Protein AF-A0A1V5NML8-F1 (afdb_monomer)

Structure (mmCIF, N/CA/C/O backbone):
data_AF-A0A1V5NML8-F1
#
_entry.id   AF-A0A1V5NML8-F1
#
loop_
_atom_site.group_PDB
_atom_site.id
_atom_site.type_symbol
_atom_site.label_atom_id
_atom_site.label_alt_id
_atom_site.label_comp_id
_atom_site.label_asym_id
_atom_site.label_entity_id
_atom_site.label_seq_id
_atom_site.pdbx_PDB_ins_code
_atom_site.Cartn_x
_atom_site.Cartn_y
_atom_site.Cartn_z
_atom_site.occupancy
_atom_site.B_iso_or_equiv
_atom_site.auth_seq_id
_atom_site.auth_comp_id
_atom_site.auth_asym_id
_atom_site.auth_atom_id
_atom_site.pdbx_PDB_model_num
ATOM 1 N N . MET A 1 1 ? 29.861 15.369 -67.107 1.00 54.28 1 MET A N 1
ATOM 2 C CA . MET A 1 1 ? 29.307 14.277 -66.268 1.00 54.28 1 MET A CA 1
ATOM 3 C C . MET A 1 1 ? 30.155 13.981 -65.020 1.00 54.28 1 MET A C 1
ATOM 5 O O . MET A 1 1 ? 29.598 13.899 -63.937 1.00 54.28 1 MET A O 1
ATOM 9 N N . ILE A 1 2 ? 31.490 13.934 -65.125 1.00 54.47 2 ILE A N 1
ATOM 10 C CA . ILE A 1 2 ? 32.414 13.561 -64.027 1.00 54.47 2 ILE A CA 1
ATOM 11 C C . ILE A 1 2 ? 32.460 14.577 -62.856 1.00 54.47 2 ILE A C 1
ATOM 13 O O . ILE A 1 2 ? 32.637 14.193 -61.703 1.00 54.47 2 ILE A O 1
ATOM 17 N N . SER A 1 3 ? 32.238 15.872 -63.119 1.00 51.94 3 SER A N 1
ATOM 18 C CA . SER A 1 3 ? 32.245 16.932 -62.086 1.00 51.94 3 SER A CA 1
ATOM 19 C C . SER A 1 3 ? 31.081 16.821 -61.081 1.00 51.94 3 SER A C 1
ATOM 21 O O . SER A 1 3 ? 31.282 16.965 -59.875 1.00 51.94 3 SER A O 1
ATOM 23 N N . ARG A 1 4 ? 29.876 16.452 -61.544 1.00 52.97 4 ARG A N 1
ATOM 24 C CA . ARG A 1 4 ? 28.694 16.284 -60.675 1.00 52.97 4 ARG A CA 1
ATOM 25 C C . ARG A 1 4 ? 28.804 15.063 -59.751 1.00 52.97 4 ARG A C 1
ATOM 27 O O . ARG A 1 4 ? 28.314 15.109 -58.630 1.00 52.97 4 ARG A O 1
ATOM 34 N N . PHE A 1 5 ? 29.518 14.018 -60.173 1.00 51.47 5 PHE A N 1
ATOM 35 C CA . PHE A 1 5 ? 29.738 12.804 -59.374 1.00 51.47 5 PHE A CA 1
ATOM 36 C C . PHE A 1 5 ? 30.684 13.044 -58.183 1.00 51.47 5 PHE A C 1
ATOM 38 O O . PHE A 1 5 ? 30.445 12.552 -57.081 1.00 51.47 5 PHE A O 1
ATOM 45 N N . LYS A 1 6 ? 31.723 13.875 -58.366 1.00 51.09 6 LYS A N 1
ATOM 46 C CA . LYS A 1 6 ? 32.639 14.274 -57.280 1.00 51.09 6 LYS A CA 1
ATOM 47 C C . LYS A 1 6 ? 31.963 15.176 -56.240 1.00 51.09 6 LYS A C 1
ATOM 49 O O . LYS A 1 6 ? 32.299 15.091 -55.062 1.00 51.09 6 LYS A O 1
ATOM 54 N N . ALA A 1 7 ? 31.003 16.006 -56.654 1.00 55.47 7 ALA A N 1
ATOM 55 C CA . ALA A 1 7 ? 30.214 16.834 -55.740 1.00 55.47 7 ALA A CA 1
ATOM 56 C C . ALA A 1 7 ? 29.247 15.995 -54.882 1.00 55.47 7 ALA A C 1
ATOM 58 O O . ALA A 1 7 ? 29.176 16.204 -53.674 1.00 55.47 7 ALA A O 1
ATOM 59 N N . LEU A 1 8 ? 28.579 14.997 -55.475 1.00 54.22 8 LEU A N 1
ATOM 60 C CA . LEU A 1 8 ? 27.699 14.069 -54.749 1.00 54.22 8 LEU A CA 1
ATOM 61 C C . LEU A 1 8 ? 28.458 13.172 -53.759 1.00 54.22 8 LEU A C 1
ATOM 63 O O . LEU A 1 8 ? 27.995 12.982 -52.641 1.00 54.22 8 LEU A O 1
ATOM 67 N N . SER A 1 9 ? 29.643 12.674 -54.125 1.00 54.31 9 SER A N 1
ATOM 68 C CA . SER A 1 9 ? 30.479 11.863 -53.225 1.00 54.31 9 SER A CA 1
ATOM 69 C C . SER A 1 9 ? 30.989 12.664 -52.019 1.00 54.31 9 SER A C 1
ATOM 71 O O . SER A 1 9 ? 30.985 12.155 -50.900 1.00 54.31 9 SER A O 1
ATOM 73 N N . ARG A 1 10 ? 31.351 13.939 -52.217 1.00 56.22 10 ARG A N 1
ATOM 74 C CA . ARG A 1 10 ? 31.723 14.842 -51.117 1.00 56.22 10 ARG A CA 1
ATOM 75 C C . ARG A 1 10 ? 30.528 15.178 -50.229 1.00 56.22 10 ARG A C 1
ATOM 77 O O . ARG A 1 10 ? 30.680 15.161 -49.017 1.00 56.22 10 ARG A O 1
ATOM 84 N N . ALA A 1 11 ? 29.349 15.416 -50.802 1.00 57.84 11 ALA A N 1
ATOM 85 C CA . ALA A 1 11 ? 28.130 15.654 -50.029 1.00 57.84 11 ALA A CA 1
ATOM 86 C C . ALA A 1 11 ? 27.721 14.428 -49.189 1.00 57.84 11 ALA A C 1
ATOM 88 O O . ALA A 1 11 ? 27.375 14.587 -48.024 1.00 57.84 11 ALA A O 1
ATOM 89 N N . LEU A 1 12 ? 27.833 13.207 -49.729 1.00 57.06 12 LEU A N 1
ATOM 90 C CA . LEU A 1 12 ? 27.575 11.972 -48.974 1.00 57.06 12 LEU A CA 1
ATOM 91 C C . LEU A 1 12 ? 28.594 11.739 -47.851 1.00 57.06 12 LEU A C 1
ATOM 93 O O . LEU A 1 12 ? 28.202 11.332 -46.763 1.00 57.06 12 LEU A O 1
ATOM 97 N N . LEU A 1 13 ? 29.879 12.028 -48.084 1.00 57.25 13 LEU A N 1
ATOM 98 C CA . LEU A 1 13 ? 30.917 11.970 -47.047 1.00 57.25 13 LEU A CA 1
ATOM 99 C C . LEU A 1 13 ? 30.714 13.038 -45.963 1.00 57.25 13 LEU A C 1
ATOM 101 O O . LEU A 1 13 ? 30.951 12.757 -44.794 1.00 57.25 13 LEU A O 1
ATOM 105 N N . PHE A 1 14 ? 30.223 14.228 -46.324 1.00 53.84 14 PHE A N 1
ATOM 106 C CA . PHE A 1 14 ? 29.835 15.254 -45.355 1.00 53.84 14 PHE A CA 1
ATOM 107 C C . PHE A 1 14 ? 28.612 14.833 -44.538 1.00 53.84 14 PHE A C 1
ATOM 109 O O . PHE A 1 14 ? 28.635 14.996 -43.329 1.00 53.84 14 PHE A O 1
ATOM 116 N N . ILE A 1 15 ? 27.578 14.246 -45.149 1.00 57.91 15 ILE A N 1
ATOM 117 C CA . ILE A 1 15 ? 26.394 13.755 -44.422 1.00 57.91 15 ILE A CA 1
ATOM 118 C C . ILE A 1 15 ? 26.762 12.567 -43.523 1.00 57.91 15 ILE A C 1
ATOM 120 O O . ILE A 1 15 ? 26.364 12.547 -42.364 1.00 57.91 15 ILE A O 1
ATOM 124 N N . ALA A 1 16 ? 27.566 11.615 -44.002 1.00 53.09 16 ALA A N 1
ATOM 125 C CA . ALA A 1 16 ? 28.051 10.498 -43.189 1.00 53.09 16 ALA A CA 1
ATOM 126 C C . ALA A 1 16 ? 28.966 10.972 -42.045 1.00 53.09 16 ALA A C 1
ATOM 128 O O . ALA A 1 16 ? 28.847 10.484 -40.924 1.00 53.09 16 ALA A O 1
ATOM 129 N N . GLY A 1 17 ? 29.822 11.967 -42.299 1.00 50.66 17 GLY A N 1
ATOM 130 C CA . GLY A 1 17 ? 30.645 12.617 -41.279 1.00 50.66 17 GLY A CA 1
ATOM 131 C C . GLY A 1 17 ? 29.825 13.415 -40.262 1.00 50.66 17 GLY A C 1
ATOM 132 O O . GLY A 1 17 ? 30.153 13.398 -39.084 1.00 50.66 17 GLY A O 1
ATOM 133 N N . PHE A 1 18 ? 28.726 14.051 -40.680 1.00 50.53 18 PHE A N 1
ATOM 134 C CA . PHE A 1 18 ? 27.825 14.803 -39.800 1.00 50.53 18 PHE A CA 1
ATOM 135 C C . PHE A 1 18 ? 26.934 13.876 -38.961 1.00 50.53 18 PHE A C 1
ATOM 137 O O . PHE A 1 18 ? 26.733 14.128 -37.779 1.00 50.53 18 PHE A O 1
ATOM 144 N N . VAL A 1 19 ? 26.463 12.759 -39.529 1.00 50.91 19 VAL A N 1
ATOM 145 C CA . VAL A 1 19 ? 25.765 11.702 -38.778 1.00 50.91 19 VAL A CA 1
ATOM 146 C C . VAL A 1 19 ? 26.712 11.049 -37.770 1.00 50.91 19 VAL A C 1
ATOM 148 O O . VAL A 1 19 ? 26.302 10.815 -36.641 1.00 50.91 19 VAL A O 1
ATOM 151 N N . ALA A 1 20 ? 27.986 10.838 -38.119 1.00 47.69 20 ALA A N 1
ATOM 152 C CA . ALA A 1 20 ? 29.001 10.364 -37.177 1.00 47.69 20 ALA A CA 1
ATOM 153 C C . ALA A 1 20 ? 29.365 11.411 -36.102 1.00 47.69 20 ALA A C 1
ATOM 155 O O . ALA A 1 20 ? 29.641 11.032 -34.967 1.00 47.69 20 ALA A O 1
ATOM 156 N N . LEU A 1 21 ? 29.308 12.715 -36.411 1.00 41.47 21 LEU A N 1
ATOM 157 C CA . LEU A 1 21 ? 29.539 13.785 -35.430 1.00 41.47 21 LEU A CA 1
ATOM 158 C C . LEU A 1 21 ? 28.389 13.939 -34.424 1.00 41.47 21 LEU A C 1
ATOM 160 O O . LEU A 1 21 ? 28.638 14.273 -33.270 1.00 41.47 21 LEU A O 1
ATOM 164 N N . ILE A 1 22 ? 27.147 13.627 -34.813 1.00 49.12 22 ILE A N 1
ATOM 165 C CA . ILE A 1 22 ? 26.009 13.578 -33.874 1.00 49.12 22 ILE A CA 1
ATOM 166 C C . ILE A 1 22 ? 26.215 12.482 -32.808 1.00 49.12 22 ILE A C 1
ATOM 168 O O . ILE A 1 22 ? 25.698 12.603 -31.701 1.00 49.12 22 ILE A O 1
ATOM 172 N N . PHE A 1 23 ? 27.024 11.455 -33.091 1.00 47.44 23 PHE A N 1
ATOM 173 C CA . PHE A 1 23 ? 27.446 10.464 -32.092 1.00 47.44 23 PHE A CA 1
ATOM 174 C C . PHE A 1 23 ? 28.690 10.877 -31.284 1.00 47.44 23 PHE A C 1
ATOM 176 O O . PHE A 1 23 ? 29.009 10.207 -30.304 1.00 47.44 23 PHE A O 1
ATOM 183 N N . ALA A 1 24 ? 29.392 11.950 -31.664 1.00 40.56 24 ALA A N 1
ATOM 184 C CA . ALA A 1 24 ? 30.633 12.386 -31.019 1.00 40.56 24 ALA A CA 1
ATOM 185 C C . ALA A 1 24 ? 30.419 13.501 -29.976 1.00 40.56 24 ALA A C 1
ATOM 187 O O . ALA A 1 24 ? 31.125 13.524 -28.970 1.00 40.56 24 ALA A O 1
ATOM 188 N N . ASP A 1 25 ? 29.407 14.359 -30.145 1.00 41.91 25 ASP A N 1
ATOM 189 C CA . ASP A 1 25 ? 29.070 15.422 -29.186 1.00 41.91 25 ASP A CA 1
ATOM 190 C C . ASP A 1 25 ? 27.946 14.999 -28.219 1.00 41.91 25 ASP A C 1
ATOM 192 O O . ASP A 1 25 ? 26.807 15.459 -28.275 1.00 41.91 25 ASP A O 1
ATOM 196 N N . GLY A 1 26 ? 28.286 14.102 -27.291 1.00 45.88 26 GLY A N 1
ATOM 197 C CA . GLY A 1 26 ? 27.910 14.234 -25.875 1.00 45.88 26 GLY A CA 1
ATOM 198 C C . GLY A 1 26 ? 26.440 14.170 -25.436 1.00 45.88 26 GLY A C 1
ATOM 199 O O . GLY A 1 26 ? 26.193 14.260 -24.237 1.00 45.88 26 GLY A O 1
ATOM 200 N N . CYS A 1 27 ? 25.458 13.959 -26.310 1.00 47.19 27 CYS A N 1
ATOM 201 C CA . CYS A 1 27 ? 24.165 13.406 -25.895 1.00 47.19 27 CYS A CA 1
ATOM 202 C C . CYS A 1 27 ? 24.188 11.899 -26.138 1.00 47.19 27 CYS A C 1
ATOM 204 O O . CYS A 1 27 ? 23.481 11.373 -26.997 1.00 47.19 27 CYS A O 1
ATOM 206 N N . VAL A 1 28 ? 25.022 11.194 -25.364 1.00 51.16 28 VAL A N 1
ATOM 207 C CA . VAL A 1 28 ? 24.808 9.763 -25.148 1.00 51.16 28 VAL A CA 1
ATOM 208 C C . VAL A 1 28 ? 23.407 9.659 -24.566 1.00 51.16 28 VAL A C 1
ATOM 210 O O . VAL A 1 28 ? 23.140 10.116 -23.456 1.00 51.16 28 VAL A O 1
ATOM 213 N N . PHE A 1 29 ? 22.482 9.171 -25.384 1.00 55.91 29 PHE A N 1
ATOM 214 C CA . PHE A 1 29 ? 21.114 8.931 -24.975 1.00 55.91 29 PHE A CA 1
ATOM 215 C C . PHE A 1 29 ? 21.141 7.750 -24.010 1.00 55.91 29 PHE A C 1
ATOM 217 O O . PHE A 1 29 ? 21.126 6.590 -24.416 1.00 55.91 29 PHE A O 1
ATOM 224 N N . ASP A 1 30 ? 21.300 8.068 -22.733 1.00 71.12 30 ASP A N 1
ATOM 225 C CA . ASP A 1 30 ? 21.424 7.090 -21.673 1.00 71.12 30 ASP A CA 1
ATOM 226 C C . ASP A 1 30 ? 20.032 6.771 -21.120 1.00 71.12 30 ASP A C 1
ATOM 228 O O . ASP A 1 30 ? 19.411 7.571 -20.415 1.00 71.12 30 ASP A O 1
ATOM 232 N N . GLY A 1 31 ? 19.522 5.590 -21.476 1.00 77.12 31 GLY A N 1
ATOM 233 C CA . GLY A 1 31 ? 18.247 5.097 -20.963 1.00 77.12 31 GLY A CA 1
ATOM 234 C C . GLY A 1 31 ? 18.241 4.955 -19.438 1.00 77.12 31 GLY A C 1
ATOM 235 O O . GLY A 1 31 ? 17.169 4.970 -18.842 1.00 77.12 31 GLY A O 1
ATOM 236 N N . GLU A 1 32 ? 19.404 4.846 -18.796 1.00 82.62 32 GLU A N 1
ATOM 237 C CA . GLU A 1 32 ? 19.521 4.776 -17.339 1.00 82.62 32 GLU A CA 1
ATOM 238 C C . GLU A 1 32 ? 19.313 6.150 -16.703 1.00 82.62 32 GLU A C 1
ATOM 240 O O . GLU A 1 32 ? 18.486 6.288 -15.800 1.00 82.62 32 GLU A O 1
ATOM 245 N N . ALA A 1 33 ? 19.955 7.186 -17.252 1.00 86.44 33 ALA A N 1
ATOM 246 C CA . ALA A 1 33 ? 19.721 8.570 -16.846 1.00 86.44 33 ALA A CA 1
ATOM 247 C C . ALA A 1 33 ? 18.237 8.966 -16.977 1.00 86.44 33 ALA A C 1
ATOM 249 O O . ALA A 1 33 ? 17.709 9.715 -16.153 1.00 86.44 33 ALA A O 1
ATOM 250 N N . ASP A 1 34 ? 17.526 8.426 -17.971 1.00 91.38 34 ASP A N 1
ATOM 251 C CA . ASP A 1 34 ? 16.083 8.640 -18.116 1.00 91.38 34 ASP A CA 1
ATOM 252 C C . ASP A 1 34 ? 15.259 8.041 -16.979 1.00 91.38 34 ASP A C 1
ATOM 254 O O . ASP A 1 34 ? 14.265 8.644 -16.561 1.00 91.38 34 ASP A O 1
ATOM 258 N N . VAL A 1 35 ? 15.658 6.881 -16.455 1.00 92.94 35 VAL A N 1
ATOM 259 C CA . VAL A 1 35 ? 15.000 6.267 -15.296 1.00 92.94 35 VAL A CA 1
ATOM 260 C C . VAL A 1 35 ? 15.197 7.138 -14.056 1.00 92.94 35 VAL A C 1
ATOM 262 O O . VAL A 1 35 ? 14.231 7.399 -13.333 1.00 92.94 35 VAL A O 1
ATOM 265 N N . ASP A 1 36 ? 16.400 7.673 -13.851 1.00 92.44 36 ASP A N 1
ATOM 266 C CA . ASP A 1 36 ? 16.692 8.572 -12.730 1.00 92.44 36 ASP A CA 1
ATOM 267 C C . ASP A 1 36 ? 15.887 9.875 -12.811 1.00 92.44 36 ASP A C 1
ATOM 269 O O . ASP A 1 36 ? 15.289 10.326 -11.824 1.00 92.44 36 ASP A O 1
ATOM 273 N N . VAL A 1 37 ? 15.803 10.470 -14.006 1.00 93.69 37 VAL A N 1
ATOM 274 C CA . VAL A 1 37 ? 14.969 11.654 -14.245 1.00 93.69 37 VAL A CA 1
ATOM 275 C C . VAL A 1 37 ? 13.493 11.332 -14.010 1.00 93.69 37 VAL A C 1
ATOM 277 O O . VAL A 1 37 ? 12.788 12.136 -13.394 1.00 93.69 37 VAL A O 1
ATOM 280 N N . ALA A 1 38 ? 13.019 10.158 -14.434 1.00 95.19 38 ALA A N 1
ATOM 281 C CA . ALA A 1 38 ? 11.637 9.743 -14.228 1.00 95.19 38 ALA A CA 1
ATOM 282 C C . ALA A 1 38 ? 11.284 9.612 -12.736 1.00 95.19 38 ALA A C 1
ATOM 284 O O . ALA A 1 38 ? 10.234 10.108 -12.312 1.00 95.19 38 ALA A O 1
ATOM 285 N N . TRP A 1 39 ? 12.166 9.017 -11.928 1.00 95.44 39 TRP A N 1
ATOM 286 C CA . TRP A 1 39 ? 11.991 8.914 -10.475 1.00 95.44 39 TRP A CA 1
ATOM 287 C C . TRP A 1 39 ? 12.069 10.274 -9.780 1.00 95.44 39 TRP A C 1
ATOM 289 O O . TRP A 1 39 ? 11.273 10.563 -8.881 1.00 95.44 39 TRP A O 1
ATOM 299 N N . SER A 1 40 ? 12.987 11.139 -10.214 1.00 96.19 40 SER A N 1
ATOM 300 C CA . SER A 1 40 ? 13.103 12.512 -9.712 1.00 96.19 40 SER A CA 1
ATOM 301 C C . SER A 1 40 ? 11.832 13.324 -9.983 1.00 96.19 40 SER A C 1
ATOM 303 O O . SER A 1 40 ? 11.322 13.998 -9.084 1.00 96.19 40 SER A O 1
ATOM 305 N N . ALA A 1 41 ? 11.275 13.214 -11.192 1.00 95.62 41 ALA A N 1
ATOM 306 C CA . ALA A 1 41 ? 10.014 13.845 -11.568 1.00 95.62 41 ALA A CA 1
ATOM 307 C C . ALA A 1 41 ? 8.834 13.303 -10.745 1.00 95.62 41 ALA A C 1
ATOM 309 O O . ALA A 1 41 ? 8.058 14.086 -10.196 1.00 95.62 41 ALA A O 1
ATOM 310 N N . LEU A 1 42 ? 8.750 11.978 -10.569 1.00 96.00 42 LEU A N 1
ATOM 311 C CA . LEU A 1 42 ? 7.712 11.339 -9.756 1.00 96.00 42 LEU A CA 1
ATOM 312 C C . LEU A 1 42 ? 7.742 11.838 -8.308 1.00 96.00 42 LEU A C 1
ATOM 314 O O . LEU A 1 42 ? 6.707 12.201 -7.755 1.00 96.00 42 LEU A O 1
ATOM 318 N N . LYS A 1 43 ? 8.934 11.925 -7.706 1.00 94.62 43 LYS A N 1
ATOM 319 C CA . LYS A 1 43 ? 9.111 12.429 -6.336 1.00 94.62 43 LYS A CA 1
ATOM 320 C C . LYS A 1 43 ? 8.655 13.882 -6.179 1.00 94.62 43 LYS A C 1
ATOM 322 O O . LYS A 1 43 ? 8.178 14.258 -5.112 1.00 94.62 43 LYS A O 1
ATOM 327 N N . LYS A 1 44 ? 8.800 14.694 -7.229 1.00 94.94 44 LYS A N 1
ATOM 328 C CA . LYS A 1 44 ? 8.318 16.084 -7.274 1.00 94.94 44 LYS A CA 1
ATOM 329 C C . LYS A 1 44 ? 6.818 16.192 -7.573 1.00 94.94 44 LYS A C 1
ATOM 331 O O . LYS A 1 44 ? 6.273 17.286 -7.491 1.00 94.94 44 LYS A O 1
ATOM 336 N N . GLY A 1 45 ? 6.157 15.084 -7.912 1.00 93.94 45 GLY A N 1
ATOM 337 C CA . GLY A 1 45 ? 4.752 15.052 -8.310 1.00 93.94 45 GLY A CA 1
ATOM 338 C C . GLY A 1 45 ? 4.505 15.415 -9.777 1.00 93.94 45 GLY A C 1
ATOM 339 O O . GLY A 1 45 ? 3.349 15.529 -10.177 1.00 93.94 45 GLY A O 1
ATOM 340 N N . ASP A 1 46 ? 5.549 15.565 -10.601 1.00 96.62 46 ASP A N 1
ATOM 341 C CA . ASP A 1 46 ? 5.387 15.764 -12.044 1.00 96.62 46 ASP A CA 1
ATOM 342 C C . ASP A 1 46 ? 5.169 14.414 -12.740 1.00 96.62 46 ASP A C 1
ATOM 344 O O . ASP A 1 46 ? 6.077 13.777 -13.287 1.00 96.62 46 ASP A O 1
ATOM 348 N N . LEU A 1 47 ? 3.917 13.961 -12.686 1.00 96.94 47 LEU A N 1
ATOM 349 C CA . LEU A 1 47 ? 3.506 12.660 -13.208 1.00 96.94 47 LEU A CA 1
ATOM 350 C C . LEU A 1 47 ? 3.672 12.576 -14.732 1.00 96.94 47 LEU A C 1
ATOM 352 O O . LEU A 1 47 ? 4.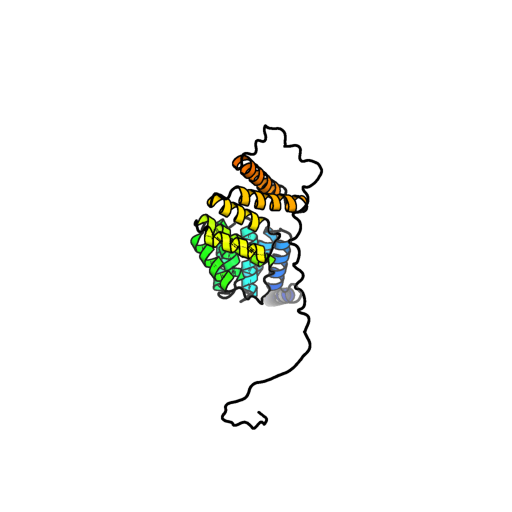024 11.523 -15.259 1.00 96.94 47 LEU A O 1
ATOM 356 N N . ASN A 1 48 ? 3.445 13.676 -15.456 1.00 96.88 48 ASN A N 1
ATOM 357 C CA . ASN A 1 48 ? 3.556 13.691 -16.916 1.00 96.88 48 ASN A CA 1
ATOM 358 C C . ASN A 1 48 ? 5.015 13.590 -17.357 1.00 96.88 48 ASN A C 1
ATOM 360 O O . ASN A 1 48 ? 5.329 12.825 -18.273 1.00 96.88 48 ASN A O 1
ATOM 364 N N . GLN A 1 49 ? 5.906 14.330 -16.694 1.00 95.94 49 GLN A N 1
ATOM 365 C CA . GLN A 1 49 ? 7.333 14.235 -16.951 1.00 95.94 49 GLN A CA 1
ATOM 366 C C . GLN A 1 49 ? 7.845 12.832 -16.615 1.00 95.94 49 GLN A C 1
ATOM 368 O O . GLN A 1 49 ? 8.508 12.222 -17.453 1.00 95.94 49 GLN A O 1
ATOM 373 N N . SER A 1 50 ? 7.461 12.279 -15.461 1.00 97.44 50 SER A N 1
ATOM 374 C CA . SER A 1 50 ? 7.825 10.913 -15.070 1.00 97.44 50 SER A CA 1
ATOM 375 C C . SER A 1 50 ? 7.430 9.879 -16.133 1.00 97.44 50 SER A C 1
ATOM 377 O O . SER A 1 50 ? 8.284 9.143 -16.630 1.00 97.44 50 SER A O 1
ATOM 379 N N . ILE A 1 51 ? 6.168 9.890 -16.585 1.00 97.69 51 ILE A N 1
ATOM 380 C CA . ILE A 1 51 ? 5.675 8.968 -17.623 1.00 97.69 51 ILE A CA 1
ATOM 381 C C . ILE A 1 51 ? 6.446 9.133 -18.932 1.00 97.69 51 ILE A C 1
ATOM 383 O O . ILE A 1 51 ? 6.759 8.137 -19.590 1.00 97.69 51 ILE A O 1
ATOM 387 N N . ARG A 1 52 ? 6.743 10.375 -19.329 1.00 95.69 52 ARG A N 1
ATOM 388 C CA . ARG A 1 52 ? 7.465 10.669 -20.570 1.00 95.69 52 ARG A CA 1
ATOM 389 C C . ARG A 1 52 ? 8.869 10.070 -20.551 1.00 95.69 52 ARG A C 1
ATOM 391 O O . ARG A 1 52 ? 9.221 9.376 -21.501 1.00 95.69 52 ARG A O 1
ATOM 398 N N . PHE A 1 53 ? 9.648 10.321 -19.499 1.00 94.81 53 PHE A N 1
ATOM 399 C CA . PHE A 1 53 ? 11.018 9.811 -19.396 1.00 94.81 53 PHE A CA 1
ATOM 400 C C . PHE A 1 53 ? 11.050 8.292 -19.213 1.00 94.81 53 PHE A C 1
ATOM 402 O O . PHE A 1 53 ? 11.784 7.619 -19.928 1.00 94.81 53 PHE A O 1
ATOM 409 N N . ALA A 1 54 ? 10.168 7.723 -18.387 1.00 95.81 54 ALA A N 1
ATOM 410 C CA . ALA A 1 54 ? 10.083 6.271 -18.246 1.00 95.81 54 ALA A CA 1
ATOM 411 C C . ALA A 1 54 ? 9.675 5.579 -19.563 1.00 95.81 54 ALA A C 1
ATOM 413 O O . ALA A 1 54 ? 10.237 4.553 -19.933 1.00 95.81 54 ALA A O 1
ATOM 414 N N . SER A 1 55 ? 8.742 6.159 -20.330 1.00 96.12 55 SER A N 1
ATOM 415 C CA . SER A 1 55 ? 8.373 5.622 -21.651 1.00 96.12 55 SER A CA 1
ATOM 416 C C . SER A 1 55 ? 9.514 5.716 -22.655 1.00 96.12 55 SER A C 1
ATOM 418 O O . SER A 1 55 ? 9.691 4.814 -23.468 1.00 96.12 55 SER A O 1
ATOM 420 N N . ARG A 1 56 ? 10.288 6.801 -22.592 1.00 92.88 56 ARG A N 1
ATOM 421 C CA . ARG A 1 56 ? 11.475 6.993 -23.420 1.00 92.88 56 ARG A CA 1
ATOM 422 C C . ARG A 1 56 ? 12.531 5.926 -23.122 1.00 92.88 56 ARG A C 1
ATOM 424 O O . ARG A 1 56 ? 12.992 5.277 -24.057 1.00 92.88 56 ARG A O 1
ATOM 431 N N . ALA A 1 57 ? 12.796 5.675 -21.841 1.00 92.31 57 ALA A N 1
ATOM 432 C CA . ALA A 1 57 ? 13.699 4.633 -21.365 1.00 92.31 57 ALA A CA 1
ATOM 433 C C . ALA A 1 57 ? 13.283 3.227 -21.843 1.00 92.31 57 ALA A C 1
ATOM 435 O O . ALA A 1 57 ? 14.107 2.467 -22.348 1.00 92.31 57 ALA A O 1
ATOM 436 N N . ILE A 1 58 ? 11.987 2.900 -21.749 1.00 93.94 58 ILE A N 1
ATOM 437 C CA . ILE A 1 58 ? 11.435 1.607 -22.190 1.00 93.94 58 ILE A CA 1
ATOM 438 C C . ILE A 1 58 ? 11.544 1.437 -23.714 1.00 93.94 58 ILE A C 1
ATOM 440 O O . ILE A 1 58 ? 11.935 0.373 -24.189 1.00 93.94 58 ILE A O 1
ATOM 444 N N . ASN A 1 59 ? 11.212 2.474 -24.488 1.00 90.94 59 ASN A N 1
ATOM 445 C CA . ASN A 1 59 ? 11.145 2.388 -25.950 1.00 90.94 59 ASN A CA 1
ATOM 446 C C . ASN A 1 59 ? 12.517 2.412 -26.636 1.00 90.94 59 ASN A C 1
ATOM 448 O O . ASN A 1 59 ? 12.628 1.956 -27.771 1.00 90.94 59 ASN A O 1
ATOM 452 N N . PHE A 1 60 ? 13.549 2.950 -25.982 1.00 80.75 60 PHE A N 1
ATOM 453 C CA . PHE A 1 60 ? 14.891 3.040 -26.559 1.00 80.75 60 PHE A CA 1
ATOM 454 C C . PHE A 1 60 ? 15.552 1.666 -26.770 1.00 80.75 60 PHE A C 1
ATOM 456 O O . PHE A 1 60 ? 16.417 1.527 -27.628 1.00 80.75 60 PHE A O 1
ATOM 463 N N . GLY A 1 61 ? 15.128 0.635 -26.029 1.00 72.31 61 GLY A N 1
ATOM 464 C CA . GLY A 1 61 ? 15.545 -0.752 -26.270 1.00 72.31 61 GLY A CA 1
ATOM 465 C C . GLY A 1 61 ? 16.939 -1.130 -25.751 1.00 72.31 61 GLY A C 1
ATOM 466 O O . GLY A 1 61 ? 17.396 -2.235 -26.024 1.00 72.31 61 GLY A O 1
ATOM 467 N N . GLY A 1 62 ? 17.601 -0.250 -24.989 1.00 80.12 62 GLY A N 1
ATOM 468 C CA . GLY A 1 62 ? 18.918 -0.505 -24.379 1.00 80.12 62 GLY A CA 1
ATOM 469 C C . GLY A 1 62 ? 18.882 -1.004 -22.928 1.00 80.12 62 GLY A C 1
ATOM 470 O O . GLY A 1 62 ? 19.905 -1.429 -22.399 1.00 80.12 62 GLY A O 1
ATOM 471 N N . LEU A 1 63 ? 17.719 -0.963 -22.271 1.00 86.69 63 LEU A N 1
ATOM 472 C CA . LEU A 1 63 ? 17.569 -1.414 -20.887 1.00 86.69 63 LEU A CA 1
ATOM 473 C C . LEU A 1 63 ? 17.234 -2.906 -20.819 1.00 86.69 63 LEU A C 1
ATOM 475 O O . LEU A 1 63 ? 16.424 -3.413 -21.592 1.00 86.69 63 LEU A O 1
ATOM 479 N N . SER A 1 64 ? 17.787 -3.597 -19.824 1.00 86.88 64 SER A N 1
ATOM 480 C CA . SER A 1 64 ? 17.451 -4.989 -19.516 1.00 86.88 64 SER A CA 1
ATOM 481 C C . SER A 1 64 ? 17.412 -5.235 -18.006 1.00 86.88 64 SER A C 1
ATOM 483 O O . SER A 1 64 ? 17.846 -4.393 -17.212 1.00 86.88 64 SER A O 1
ATOM 485 N N . GLY A 1 65 ? 16.832 -6.371 -17.609 1.00 87.69 65 GLY A N 1
ATOM 486 C CA . GLY A 1 65 ? 16.807 -6.841 -16.223 1.00 87.69 65 GLY A CA 1
ATOM 487 C C . GLY A 1 65 ? 16.277 -5.805 -15.228 1.00 87.69 65 GLY A C 1
ATOM 488 O O . GLY A 1 65 ? 15.175 -5.274 -15.374 1.00 87.69 65 GLY A O 1
ATOM 489 N N . GLU A 1 66 ? 17.074 -5.511 -14.202 1.00 88.81 66 GLU A N 1
ATOM 490 C CA . GLU A 1 66 ? 16.701 -4.606 -13.114 1.00 88.81 66 GLU A CA 1
ATOM 491 C C . GLU A 1 66 ? 16.320 -3.199 -13.588 1.00 88.81 66 GLU A C 1
ATOM 493 O O . GLU A 1 66 ? 15.290 -2.680 -13.153 1.00 88.81 66 GLU A O 1
ATOM 498 N N . LYS A 1 67 ? 17.102 -2.600 -14.492 1.00 90.62 67 LYS A N 1
ATOM 499 C CA . LYS A 1 67 ? 16.905 -1.206 -14.919 1.00 90.62 67 LYS A CA 1
ATOM 500 C C . LYS A 1 67 ? 15.653 -1.047 -15.775 1.00 90.62 67 LYS A C 1
ATOM 502 O O . LYS A 1 67 ? 14.882 -0.111 -15.577 1.00 90.62 67 LYS A O 1
ATOM 507 N N . LEU A 1 68 ? 15.398 -2.010 -16.665 1.00 93.88 68 LEU A N 1
ATOM 508 C CA . LEU A 1 68 ? 14.145 -2.054 -17.420 1.00 93.88 68 LEU A CA 1
ATOM 509 C C . LEU A 1 68 ? 12.943 -2.246 -16.482 1.00 93.88 68 LEU A C 1
ATOM 511 O O . LEU A 1 68 ? 11.917 -1.590 -16.653 1.00 93.88 68 LEU A O 1
ATOM 515 N N . GLY A 1 69 ? 13.086 -3.088 -15.455 1.00 94.62 69 GLY A N 1
ATOM 516 C CA . GLY A 1 69 ? 12.079 -3.236 -14.407 1.00 94.62 69 GLY A CA 1
ATOM 517 C C . GLY A 1 69 ? 11.799 -1.923 -13.669 1.00 94.62 69 GLY A C 1
ATOM 518 O O . GLY A 1 69 ? 10.642 -1.534 -13.536 1.00 94.62 69 GLY A O 1
ATOM 519 N N . SER A 1 70 ? 12.843 -1.197 -13.267 1.00 94.06 70 SER A N 1
ATOM 520 C CA . SER A 1 70 ? 12.719 0.111 -12.606 1.00 94.06 70 SER A CA 1
ATOM 521 C C . SER A 1 70 ? 11.990 1.142 -13.480 1.00 94.06 70 SER A C 1
ATOM 523 O O . SER A 1 70 ? 11.152 1.897 -12.985 1.00 94.06 70 SER A O 1
ATOM 525 N N . ALA A 1 71 ? 12.224 1.133 -14.798 1.00 95.75 71 ALA A N 1
ATOM 526 C CA . ALA A 1 71 ? 11.498 1.990 -15.736 1.00 95.75 71 ALA A CA 1
ATOM 527 C C . ALA A 1 71 ? 9.990 1.671 -15.768 1.00 95.75 71 ALA A C 1
ATOM 529 O O . ALA A 1 71 ? 9.161 2.583 -15.680 1.00 95.75 71 ALA A O 1
ATOM 530 N N . TYR A 1 72 ? 9.626 0.383 -15.846 1.00 97.75 72 TYR A N 1
ATOM 531 C CA . TYR A 1 72 ? 8.227 -0.054 -15.760 1.00 97.75 72 TYR A CA 1
ATOM 532 C C . TYR A 1 72 ? 7.598 0.315 -14.415 1.00 97.75 72 TYR A C 1
ATOM 534 O O . TYR A 1 72 ? 6.485 0.836 -14.386 1.00 97.75 72 TYR A O 1
ATOM 542 N N . GLU A 1 73 ? 8.310 0.103 -13.308 1.00 96.88 73 GLU A N 1
ATOM 543 C CA . GLU A 1 73 ? 7.836 0.450 -11.967 1.00 96.88 73 GLU A CA 1
ATOM 544 C C . GLU A 1 73 ? 7.550 1.949 -11.837 1.00 96.88 73 GLU A C 1
ATOM 546 O O . GLU A 1 73 ? 6.481 2.343 -11.365 1.00 96.88 73 GLU A O 1
ATOM 551 N N . CYS A 1 74 ? 8.477 2.789 -12.300 1.00 96.69 74 CYS A N 1
ATOM 552 C CA . CYS A 1 74 ? 8.339 4.238 -12.251 1.00 96.69 74 CYS A CA 1
ATOM 553 C C . CYS A 1 74 ? 7.123 4.706 -13.064 1.00 96.69 74 CYS A C 1
ATOM 555 O O . CYS A 1 74 ? 6.277 5.456 -12.562 1.00 96.69 74 CYS A O 1
ATOM 557 N N . ARG A 1 75 ? 6.977 4.202 -14.300 1.00 97.94 75 ARG A N 1
ATOM 558 C CA . ARG A 1 75 ? 5.832 4.533 -15.159 1.00 97.94 75 ARG A CA 1
ATOM 559 C C . ARG A 1 75 ? 4.514 4.056 -14.556 1.00 97.94 75 ARG A C 1
ATOM 561 O O . ARG A 1 75 ? 3.531 4.801 -14.571 1.00 97.94 75 ARG A O 1
ATOM 568 N N . ALA A 1 76 ? 4.497 2.857 -13.977 1.00 97.94 76 ALA A N 1
ATOM 569 C CA . ALA A 1 76 ? 3.328 2.320 -13.298 1.00 97.94 76 ALA A CA 1
ATOM 570 C C . ALA A 1 76 ? 2.931 3.160 -12.082 1.00 97.94 76 ALA A C 1
ATOM 572 O O . ALA A 1 76 ? 1.748 3.440 -11.891 1.00 97.94 76 ALA A O 1
ATOM 573 N N . ALA A 1 77 ? 3.899 3.597 -11.273 1.00 97.31 77 ALA A N 1
ATOM 574 C CA . ALA A 1 77 ? 3.648 4.447 -10.116 1.00 97.31 77 ALA A CA 1
ATOM 575 C C . ALA A 1 77 ? 3.046 5.799 -10.529 1.00 97.31 77 ALA A C 1
ATOM 577 O O . ALA A 1 77 ? 2.046 6.223 -9.950 1.00 97.31 77 ALA A O 1
ATOM 578 N N . ALA A 1 78 ? 3.583 6.425 -11.579 1.00 97.75 78 ALA A N 1
ATOM 579 C CA . ALA A 1 78 ? 3.040 7.670 -12.110 1.00 97.75 78 ALA A CA 1
ATOM 580 C C . ALA A 1 78 ? 1.616 7.494 -12.675 1.00 97.75 78 ALA A C 1
ATOM 582 O O . ALA A 1 78 ? 0.731 8.298 -12.385 1.00 97.75 78 ALA A O 1
ATOM 583 N N . ASN A 1 79 ? 1.360 6.417 -13.428 1.00 98.12 79 ASN A N 1
ATOM 584 C CA . ASN A 1 79 ? 0.021 6.094 -13.935 1.00 98.12 79 ASN A CA 1
ATOM 585 C C . ASN A 1 79 ? -0.971 5.799 -12.797 1.00 98.12 79 ASN A C 1
ATOM 587 O O . ASN A 1 79 ? -2.094 6.299 -12.819 1.00 98.12 79 ASN A O 1
ATOM 591 N N . ARG A 1 80 ? -0.555 5.063 -11.759 1.00 97.19 80 ARG A N 1
ATOM 592 C CA . ARG A 1 80 ? -1.359 4.816 -10.551 1.00 97.19 80 ARG A CA 1
ATOM 593 C C . ARG A 1 80 ? -1.767 6.125 -9.878 1.00 97.19 80 ARG A C 1
ATOM 595 O O . ARG A 1 80 ? -2.915 6.254 -9.454 1.00 97.19 80 ARG A O 1
ATOM 602 N N . ASP A 1 81 ? -0.849 7.080 -9.767 1.00 95.50 81 ASP A N 1
ATOM 603 C CA . ASP A 1 81 ? -1.112 8.362 -9.105 1.00 95.50 81 ASP A CA 1
ATOM 604 C C . ASP A 1 81 ? -1.967 9.300 -9.980 1.00 95.50 81 ASP A C 1
ATOM 606 O O . ASP A 1 81 ? -2.720 10.112 -9.447 1.00 95.50 81 ASP A O 1
ATOM 610 N N . LYS A 1 82 ? -1.968 9.101 -11.308 1.00 96.38 82 LYS A N 1
ATOM 611 C CA . LYS A 1 82 ? -2.953 9.678 -12.245 1.00 96.38 82 LYS A CA 1
ATOM 612 C C . LYS A 1 82 ? -4.294 8.936 -12.291 1.00 96.38 82 LYS A C 1
ATOM 614 O O . LYS A 1 82 ? -5.185 9.364 -13.017 1.00 96.38 82 LYS A O 1
ATOM 619 N N . ASN A 1 83 ? -4.445 7.844 -11.541 1.00 95.69 83 ASN A N 1
ATOM 620 C CA . ASN A 1 83 ? -5.606 6.950 -11.583 1.00 95.69 83 ASN A CA 1
ATOM 621 C C . ASN A 1 83 ? -5.821 6.235 -12.941 1.00 95.69 83 ASN A C 1
ATOM 623 O O . ASN A 1 83 ? -6.912 5.759 -13.239 1.00 95.69 83 ASN A O 1
ATOM 627 N N . GLU A 1 84 ? -4.765 6.101 -13.743 1.00 97.62 84 GLU A N 1
ATOM 628 C CA . GLU A 1 84 ? -4.723 5.355 -15.008 1.00 97.62 84 GLU A CA 1
ATOM 629 C C . GLU A 1 84 ? -4.402 3.875 -14.723 1.00 97.62 84 GLU A C 1
ATOM 631 O O . GLU A 1 84 ? -3.316 3.373 -15.030 1.00 97.62 84 GLU A O 1
ATOM 636 N N . LEU A 1 85 ? -5.324 3.187 -14.040 1.00 97.38 85 LEU A N 1
ATOM 637 C CA . LEU A 1 85 ? -5.059 1.882 -13.421 1.00 97.38 85 LEU A CA 1
ATOM 638 C C . LEU A 1 85 ? -4.700 0.790 -14.438 1.00 97.38 85 LEU A C 1
ATOM 640 O O . LEU A 1 85 ? -3.764 0.036 -14.191 1.00 97.38 85 LEU A O 1
ATOM 644 N N . ASP A 1 86 ? -5.363 0.741 -15.595 1.00 97.94 86 ASP A N 1
ATOM 645 C CA . ASP A 1 86 ? -5.093 -0.277 -16.623 1.00 97.94 86 ASP A CA 1
ATOM 646 C C . ASP A 1 86 ? -3.672 -0.166 -17.185 1.00 97.94 86 ASP A C 1
ATOM 648 O O . ASP A 1 86 ? -2.979 -1.167 -17.371 1.00 97.94 86 ASP A O 1
ATOM 652 N N . ARG A 1 87 ? -3.196 1.069 -17.392 1.00 97.94 87 ARG A N 1
ATOM 653 C CA . ARG A 1 87 ? -1.822 1.329 -17.843 1.00 97.94 87 ARG A CA 1
ATOM 654 C C . ARG A 1 87 ? -0.808 0.932 -16.778 1.00 97.94 87 ARG A C 1
ATOM 656 O O . ARG A 1 87 ? 0.206 0.321 -17.102 1.00 97.94 87 ARG A O 1
ATOM 663 N N . ALA A 1 88 ? -1.095 1.245 -15.514 1.00 98.25 88 ALA A N 1
ATOM 664 C CA . ALA A 1 88 ? -0.246 0.836 -14.403 1.00 98.25 88 ALA A CA 1
ATOM 665 C C . ALA A 1 88 ? -0.174 -0.694 -14.269 1.00 98.25 88 ALA A C 1
ATOM 667 O O . ALA A 1 88 ? 0.910 -1.230 -14.065 1.00 98.25 88 ALA A O 1
ATOM 668 N N . LEU A 1 89 ? -1.296 -1.405 -14.426 1.00 98.56 89 LEU A N 1
ATOM 669 C CA . LEU A 1 89 ? -1.322 -2.870 -14.391 1.00 98.56 89 LEU A CA 1
ATOM 670 C C . LEU A 1 89 ? -0.514 -3.484 -15.532 1.00 98.56 89 LEU A C 1
ATOM 672 O O . LEU A 1 89 ? 0.278 -4.384 -15.273 1.00 98.56 89 LEU A O 1
ATOM 676 N N . ALA A 1 90 ? -0.649 -2.969 -16.756 1.00 98.19 90 ALA A N 1
ATOM 677 C CA . ALA A 1 90 ? 0.117 -3.465 -17.898 1.00 98.19 90 ALA A CA 1
ATOM 678 C C . ALA A 1 90 ? 1.636 -3.358 -17.668 1.00 98.19 90 ALA A C 1
ATOM 680 O O . ALA A 1 90 ? 2.375 -4.300 -17.957 1.00 98.19 90 ALA A O 1
ATOM 681 N N . ASP A 1 91 ? 2.101 -2.239 -17.108 1.00 98.31 91 ASP A N 1
ATOM 682 C CA . ASP A 1 91 ? 3.511 -2.044 -16.758 1.00 98.31 91 ASP A CA 1
ATOM 683 C C . ASP A 1 91 ? 3.961 -2.980 -15.624 1.00 98.31 91 ASP A C 1
ATOM 685 O O . ASP A 1 91 ? 5.043 -3.565 -15.686 1.00 98.31 91 ASP A O 1
ATOM 689 N N . LEU A 1 92 ? 3.121 -3.179 -14.607 1.00 98.25 92 LEU A N 1
ATOM 690 C CA . LEU A 1 92 ? 3.428 -4.060 -13.476 1.00 98.25 92 LEU A CA 1
ATOM 691 C C . LEU A 1 92 ? 3.417 -5.542 -13.861 1.00 98.25 92 LEU A C 1
ATOM 693 O O . LEU A 1 92 ? 4.216 -6.311 -13.331 1.00 98.25 92 LEU A O 1
ATOM 697 N N . ASP A 1 93 ? 2.576 -5.946 -14.810 1.00 98.31 93 ASP A N 1
ATOM 698 C CA . ASP A 1 93 ? 2.602 -7.295 -15.373 1.00 98.31 93 ASP A CA 1
ATOM 699 C C . ASP A 1 93 ? 3.916 -7.555 -16.119 1.00 98.31 93 ASP A C 1
ATOM 701 O O . ASP A 1 93 ? 4.511 -8.624 -15.967 1.00 98.31 93 ASP A O 1
ATOM 705 N N . ARG A 1 94 ? 4.430 -6.560 -16.858 1.00 97.44 94 ARG A N 1
ATOM 706 C CA . ARG A 1 94 ? 5.766 -6.641 -17.473 1.00 97.44 94 ARG A CA 1
ATOM 707 C C . ARG A 1 94 ? 6.873 -6.700 -16.428 1.00 97.44 94 ARG A C 1
ATOM 709 O O . ARG A 1 94 ? 7.788 -7.504 -16.582 1.00 97.44 94 ARG A O 1
ATOM 716 N N . LEU A 1 95 ? 6.778 -5.902 -15.366 1.00 96.75 95 LEU A N 1
ATOM 717 C CA . LEU A 1 95 ? 7.746 -5.908 -14.269 1.00 96.75 95 LEU A CA 1
ATOM 718 C C . LEU A 1 95 ? 7.817 -7.271 -13.574 1.00 96.75 95 LEU A C 1
ATOM 720 O O . LEU A 1 95 ? 8.907 -7.808 -13.409 1.00 96.75 95 LEU A O 1
ATOM 724 N N . VAL A 1 96 ? 6.672 -7.840 -13.192 1.00 96.19 96 VAL A N 1
ATOM 725 C CA . VAL A 1 96 ? 6.613 -9.143 -12.511 1.00 96.19 96 VAL A CA 1
ATOM 726 C C . VAL A 1 96 ? 7.085 -10.271 -13.431 1.00 96.19 96 VAL A C 1
ATOM 728 O O . VAL A 1 96 ? 7.776 -11.176 -12.974 1.00 96.19 96 VAL A O 1
ATOM 731 N N . ALA A 1 97 ? 6.780 -10.207 -14.731 1.00 95.94 97 ALA A N 1
ATOM 732 C CA . ALA A 1 97 ? 7.306 -11.169 -15.699 1.00 95.94 97 ALA A CA 1
ATOM 733 C C . ALA A 1 97 ? 8.833 -11.066 -15.866 1.00 95.94 97 ALA A C 1
ATOM 735 O O . ALA A 1 97 ? 9.498 -12.078 -16.068 1.00 95.94 97 ALA A O 1
ATOM 736 N N . LEU A 1 98 ? 9.389 -9.854 -15.784 1.00 95.31 98 LEU A N 1
ATOM 737 C CA . LEU A 1 98 ? 10.826 -9.606 -15.904 1.00 95.31 98 LEU A CA 1
ATOM 738 C C . LEU A 1 98 ? 11.597 -9.964 -14.626 1.00 95.31 98 LEU A C 1
ATOM 740 O O . LEU A 1 98 ? 12.740 -10.404 -14.707 1.00 95.31 98 LEU A O 1
ATOM 744 N N . ARG A 1 99 ? 10.988 -9.745 -13.456 1.00 92.38 99 ARG A N 1
ATOM 745 C CA . ARG A 1 99 ? 11.585 -9.965 -12.131 1.00 92.38 99 ARG A CA 1
ATOM 746 C C . ARG A 1 99 ? 10.607 -10.729 -11.228 1.00 92.38 99 ARG A C 1
ATOM 748 O O . ARG A 1 99 ? 9.948 -10.114 -10.384 1.00 92.38 99 ARG A O 1
ATOM 755 N N . PRO A 1 100 ? 10.482 -12.056 -11.403 1.00 92.88 100 PRO A N 1
ATOM 756 C CA . PRO A 1 100 ? 9.491 -12.867 -10.692 1.00 92.88 100 PRO A CA 1
ATOM 757 C C . PRO A 1 100 ? 9.786 -13.050 -9.197 1.00 92.88 100 PRO A C 1
ATOM 759 O O . PRO A 1 100 ? 8.897 -13.463 -8.455 1.00 92.88 100 PRO A O 1
ATOM 762 N N . ASP A 1 101 ? 11.003 -12.742 -8.757 1.00 90.38 101 ASP A N 1
ATOM 763 C CA . ASP A 1 101 ? 11.487 -12.765 -7.374 1.00 90.38 101 ASP A CA 1
ATOM 764 C C . ASP A 1 101 ? 11.448 -11.381 -6.703 1.00 90.38 101 ASP A C 1
ATOM 766 O O . ASP A 1 101 ? 11.768 -11.238 -5.523 1.00 90.38 101 ASP A O 1
ATOM 770 N N . TYR A 1 102 ? 11.011 -10.341 -7.419 1.00 89.88 102 TYR A N 1
ATOM 771 C CA . TYR A 1 102 ? 10.982 -8.994 -6.875 1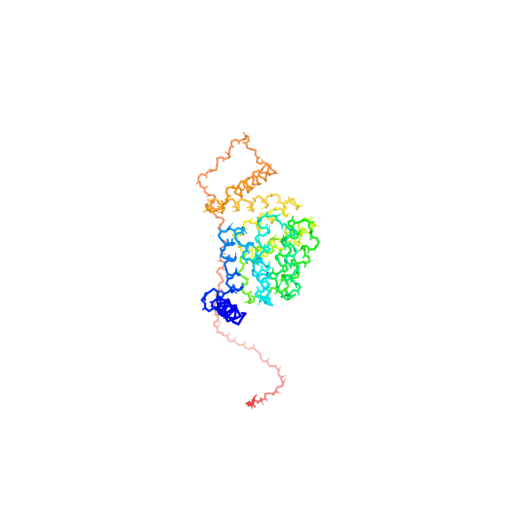.00 89.88 102 TYR A CA 1
ATOM 772 C C . TYR A 1 102 ? 9.703 -8.690 -6.090 1.00 89.88 102 TYR A C 1
ATOM 774 O O . TYR A 1 102 ? 8.651 -8.400 -6.666 1.00 89.88 102 TYR A O 1
ATOM 782 N N . ALA A 1 103 ? 9.826 -8.624 -4.762 1.00 92.00 103 ALA A N 1
ATOM 783 C CA . ALA A 1 103 ? 8.737 -8.263 -3.850 1.00 92.00 103 ALA A CA 1
ATOM 784 C C . ALA A 1 103 ? 8.012 -6.959 -4.237 1.00 92.00 103 ALA A C 1
ATOM 786 O O . ALA A 1 103 ? 6.781 -6.904 -4.236 1.00 92.00 103 ALA A O 1
ATOM 787 N N . GLY A 1 104 ? 8.763 -5.910 -4.597 1.00 90.69 104 GLY A N 1
ATOM 788 C CA . GLY A 1 104 ? 8.207 -4.593 -4.924 1.00 90.69 104 GLY A CA 1
ATOM 789 C C . GLY A 1 104 ? 7.214 -4.625 -6.088 1.00 90.69 104 GLY A C 1
ATOM 790 O O . GLY A 1 104 ? 6.184 -3.954 -6.017 1.00 90.69 104 GLY A O 1
ATOM 791 N N . GLY A 1 105 ? 7.456 -5.474 -7.093 1.00 93.94 105 GLY A N 1
ATOM 792 C CA . GLY A 1 105 ? 6.573 -5.642 -8.248 1.00 93.94 105 GLY A CA 1
ATOM 793 C C . GLY A 1 105 ? 5.196 -6.176 -7.858 1.00 93.94 105 GLY A C 1
ATOM 794 O O . GLY A 1 105 ? 4.181 -5.561 -8.190 1.00 93.94 105 GLY A O 1
ATOM 795 N N . TYR A 1 106 ? 5.149 -7.261 -7.077 1.00 96.31 106 TYR A N 1
ATOM 796 C CA . TYR A 1 106 ? 3.887 -7.816 -6.574 1.00 96.31 106 TYR A CA 1
ATOM 797 C C . TYR A 1 106 ? 3.174 -6.849 -5.624 1.00 96.31 106 TYR A C 1
ATOM 799 O O . TYR A 1 106 ? 1.976 -6.619 -5.759 1.00 96.31 106 TYR A O 1
ATOM 807 N N . LEU A 1 107 ? 3.902 -6.206 -4.704 1.00 95.62 107 LEU A N 1
ATOM 808 C CA . LEU A 1 107 ? 3.321 -5.243 -3.760 1.00 95.62 107 LEU A CA 1
ATOM 809 C C . LEU A 1 107 ? 2.735 -4.011 -4.465 1.00 95.62 107 LEU A C 1
ATOM 811 O O . LEU A 1 107 ? 1.695 -3.490 -4.053 1.00 95.62 107 LEU A O 1
ATOM 815 N N . ALA A 1 108 ? 3.386 -3.527 -5.524 1.00 95.44 108 ALA A N 1
ATOM 816 C CA . ALA A 1 108 ? 2.862 -2.444 -6.344 1.00 95.44 108 ALA A CA 1
ATOM 817 C C . ALA A 1 108 ? 1.634 -2.901 -7.144 1.00 95.44 108 ALA A C 1
ATOM 819 O O . ALA A 1 108 ? 0.621 -2.196 -7.150 1.00 95.44 108 ALA A O 1
ATOM 820 N N . ARG A 1 109 ? 1.680 -4.093 -7.758 1.00 97.62 109 ARG A N 1
ATOM 821 C CA . ARG A 1 109 ? 0.557 -4.644 -8.534 1.00 97.62 109 ARG A CA 1
ATOM 822 C C . ARG A 1 109 ? -0.666 -4.899 -7.669 1.00 97.62 109 ARG A C 1
ATOM 824 O O . ARG A 1 109 ? -1.753 -4.454 -8.030 1.00 97.62 109 ARG A O 1
ATOM 831 N N . GLY A 1 110 ? -0.490 -5.479 -6.485 1.00 97.19 110 GLY A N 1
ATOM 832 C CA . GLY A 1 110 ? -1.571 -5.681 -5.526 1.00 97.19 110 GLY A CA 1
ATOM 833 C C . GLY A 1 110 ? -2.237 -4.369 -5.094 1.00 97.19 110 GLY A C 1
ATOM 834 O O . GLY A 1 110 ? -3.456 -4.317 -4.944 1.00 97.19 110 GLY A O 1
ATOM 835 N N . GLU A 1 111 ? -1.478 -3.273 -4.957 1.00 96.25 111 GLU A N 1
ATOM 836 C CA . GLU A 1 111 ? -2.043 -1.962 -4.608 1.00 96.25 111 GLU A CA 1
ATOM 837 C C . GLU A 1 111 ? -2.915 -1.417 -5.745 1.00 96.25 111 GLU A C 1
ATOM 839 O O . GLU A 1 111 ? -4.016 -0.916 -5.501 1.00 96.25 111 GLU A O 1
ATOM 844 N N . VAL A 1 112 ? -2.444 -1.525 -6.990 1.00 97.81 112 VAL A N 1
ATOM 845 C CA . VAL A 1 112 ? -3.206 -1.085 -8.165 1.00 97.81 112 VAL A CA 1
ATOM 846 C C . VAL A 1 112 ? -4.450 -1.955 -8.359 1.00 97.81 112 VAL A C 1
ATOM 848 O O . VAL A 1 112 ? -5.537 -1.418 -8.563 1.00 97.81 112 VAL A O 1
ATOM 851 N N . LEU A 1 113 ? -4.331 -3.277 -8.208 1.00 98.19 113 LEU A N 1
ATOM 852 C CA . LEU A 1 113 ? -5.457 -4.213 -8.274 1.00 98.19 113 LEU A CA 1
ATOM 853 C C . LEU A 1 113 ? -6.509 -3.924 -7.202 1.00 98.19 113 LEU A C 1
ATOM 855 O O . LEU A 1 113 ? -7.705 -3.997 -7.484 1.00 98.19 113 LEU A O 1
ATOM 859 N N . PHE A 1 114 ? -6.086 -3.549 -5.991 1.00 97.19 114 PHE A N 1
ATOM 860 C CA . PHE A 1 114 ? -7.008 -3.146 -4.934 1.00 97.19 114 PHE A CA 1
ATOM 861 C C . PHE A 1 114 ? -7.800 -1.892 -5.322 1.00 97.19 114 PHE A C 1
ATOM 863 O O . PHE A 1 114 ? -9.023 -1.876 -5.174 1.00 97.19 114 PHE A O 1
ATOM 870 N N . ARG A 1 115 ? -7.137 -0.872 -5.889 1.00 95.75 115 ARG A N 1
ATOM 871 C CA . ARG A 1 115 ? -7.817 0.327 -6.421 1.00 95.75 115 ARG A CA 1
ATOM 872 C C . ARG A 1 115 ? -8.756 -0.014 -7.582 1.00 95.75 115 ARG A C 1
ATOM 874 O O . ARG A 1 115 ? -9.839 0.555 -7.671 1.00 95.75 115 ARG A O 1
ATOM 881 N N . ALA A 1 116 ? -8.380 -0.989 -8.409 1.00 96.31 116 ALA A N 1
ATOM 882 C CA . ALA A 1 116 ? -9.199 -1.529 -9.493 1.00 96.31 116 ALA A CA 1
ATOM 883 C C . ALA A 1 116 ? -10.294 -2.509 -9.012 1.00 96.31 116 ALA A C 1
ATOM 885 O O . ALA A 1 116 ? -10.949 -3.146 -9.833 1.00 96.31 116 ALA A O 1
ATOM 886 N N . LYS A 1 117 ? -10.497 -2.658 -7.692 1.00 95.69 117 LYS A N 1
ATOM 887 C CA . LYS A 1 117 ? -11.492 -3.550 -7.060 1.00 95.69 117 LYS A CA 1
ATOM 888 C C . LYS A 1 117 ? -11.328 -5.042 -7.383 1.00 95.69 117 LYS A C 1
ATOM 890 O O . LYS A 1 117 ? -12.221 -5.845 -7.130 1.00 95.69 117 LYS A O 1
ATOM 895 N N . SER A 1 118 ? -10.163 -5.443 -7.885 1.00 97.00 118 SER A N 1
ATOM 896 C CA . SER A 1 118 ? -9.807 -6.840 -8.146 1.00 97.00 118 SER A CA 1
ATOM 897 C C . SER A 1 118 ? -9.242 -7.491 -6.879 1.00 97.00 118 SER A C 1
ATOM 899 O O . SER A 1 118 ? -8.056 -7.810 -6.804 1.00 97.00 118 SER A O 1
ATOM 901 N N . HIS A 1 119 ? -10.085 -7.641 -5.853 1.00 96.44 119 HIS A N 1
ATOM 902 C CA . HIS A 1 119 ? -9.663 -7.972 -4.485 1.00 96.44 119 HIS A CA 1
ATOM 903 C C . HIS A 1 119 ? -8.956 -9.330 -4.344 1.00 96.44 119 HIS A C 1
ATOM 905 O O . HIS A 1 119 ? -7.994 -9.424 -3.587 1.00 96.44 119 HIS A O 1
ATOM 911 N N . ASP A 1 120 ? -9.372 -10.360 -5.087 1.00 97.44 120 ASP A N 1
ATOM 912 C CA . ASP A 1 120 ? -8.751 -11.693 -5.011 1.00 97.44 120 ASP A CA 1
ATOM 913 C C . ASP A 1 120 ? -7.322 -11.693 -5.552 1.00 97.44 120 ASP A C 1
ATOM 915 O O . ASP A 1 120 ? -6.393 -12.147 -4.885 1.00 97.44 120 ASP A O 1
ATOM 919 N N . ARG A 1 121 ? -7.133 -11.104 -6.739 1.00 97.56 121 ARG A N 1
ATOM 920 C CA . ARG A 1 121 ? -5.804 -10.939 -7.338 1.00 97.56 121 ARG A CA 1
ATOM 921 C C . ARG A 1 121 ? -4.926 -10.029 -6.481 1.00 97.56 121 ARG A C 1
ATOM 923 O O . ARG A 1 121 ? -3.748 -10.315 -6.306 1.00 97.56 121 ARG A O 1
ATOM 930 N N . ALA A 1 122 ? -5.505 -8.964 -5.923 1.00 97.81 122 ALA A N 1
ATOM 931 C CA . ALA A 1 122 ? -4.790 -8.048 -5.043 1.00 97.81 122 ALA A CA 1
ATOM 932 C C . ALA A 1 122 ? -4.262 -8.753 -3.787 1.00 97.81 122 ALA A C 1
ATOM 934 O O . ALA A 1 122 ? -3.117 -8.526 -3.406 1.00 97.81 122 ALA A O 1
ATOM 935 N N . LEU A 1 123 ? -5.076 -9.611 -3.161 1.00 98.00 123 LEU A N 1
ATOM 936 C CA . LEU A 1 123 ? -4.662 -10.378 -1.987 1.00 98.00 123 LEU A CA 1
ATOM 937 C C . LEU A 1 123 ? -3.529 -11.348 -2.329 1.00 98.00 123 LEU A C 1
ATOM 939 O O . LEU A 1 123 ? -2.521 -11.360 -1.630 1.00 98.00 123 LEU A O 1
ATOM 943 N N . ALA A 1 124 ? -3.665 -12.097 -3.428 1.00 97.50 124 ALA A N 1
ATOM 944 C CA . ALA A 1 124 ? -2.644 -13.042 -3.874 1.00 97.50 124 ALA A CA 1
ATOM 945 C C . ALA A 1 124 ? -1.289 -12.355 -4.126 1.00 97.50 124 ALA A C 1
ATOM 947 O O . ALA A 1 124 ? -0.255 -12.837 -3.667 1.00 97.50 124 ALA A O 1
ATOM 948 N N . ASP A 1 125 ? -1.299 -11.199 -4.795 1.00 97.19 125 ASP A N 1
ATOM 949 C CA . ASP A 1 125 ? -0.089 -10.409 -5.036 1.00 97.19 125 ASP A CA 1
ATOM 950 C C . ASP A 1 125 ? 0.493 -9.813 -3.749 1.00 97.19 125 ASP A C 1
ATOM 952 O O . ASP A 1 125 ? 1.708 -9.804 -3.569 1.00 97.19 125 ASP A O 1
ATOM 956 N N . MET A 1 126 ? -0.348 -9.336 -2.827 1.00 96.69 126 MET A N 1
ATOM 957 C CA . MET A 1 126 ? 0.121 -8.842 -1.528 1.00 96.69 126 MET A CA 1
ATOM 958 C C . MET A 1 126 ? 0.781 -9.954 -0.714 1.00 96.69 126 MET A C 1
ATOM 960 O O . MET A 1 126 ? 1.852 -9.738 -0.151 1.00 96.69 126 MET A O 1
ATOM 964 N N . ASP A 1 127 ? 0.183 -11.144 -0.681 1.00 95.88 127 ASP A N 1
ATOM 965 C CA . ASP A 1 127 ? 0.743 -12.295 0.024 1.00 95.88 127 ASP A CA 1
ATOM 966 C C . ASP A 1 127 ? 2.055 -12.764 -0.607 1.00 95.88 127 ASP A C 1
ATOM 968 O O . ASP A 1 127 ? 3.017 -13.021 0.114 1.00 95.88 127 ASP A O 1
ATOM 972 N N . GLN A 1 128 ? 2.130 -12.835 -1.939 1.00 94.12 128 GLN A N 1
ATOM 973 C CA . GLN A 1 128 ? 3.366 -13.198 -2.632 1.00 94.12 128 GLN A CA 1
ATOM 974 C C . GLN A 1 128 ? 4.462 -12.152 -2.415 1.00 94.12 128 GLN A C 1
ATOM 976 O O . GLN A 1 128 ? 5.594 -12.496 -2.086 1.00 94.12 128 GLN A O 1
ATOM 981 N N . GLY A 1 129 ? 4.118 -10.871 -2.546 1.00 93.00 129 GLY A N 1
ATOM 982 C CA . GLY A 1 129 ? 5.042 -9.770 -2.324 1.00 93.00 129 GLY A CA 1
ATOM 983 C C . GLY A 1 129 ? 5.609 -9.776 -0.910 1.00 93.00 129 GLY A C 1
ATOM 984 O O . GLY A 1 129 ? 6.820 -9.695 -0.757 1.00 93.00 129 GLY A O 1
ATOM 985 N N . LEU A 1 130 ? 4.761 -9.942 0.112 1.00 92.19 130 LEU A N 1
ATOM 986 C CA . LEU A 1 130 ? 5.185 -9.999 1.516 1.00 92.19 130 LEU A CA 1
ATOM 987 C C . LEU A 1 130 ? 6.021 -11.245 1.845 1.00 92.19 130 LEU A C 1
ATOM 989 O O . LEU A 1 130 ? 6.914 -11.145 2.678 1.00 92.19 130 LEU A O 1
ATOM 993 N N . LYS A 1 131 ? 5.790 -12.390 1.185 1.00 91.06 131 LYS A N 1
ATOM 994 C CA . LYS A 1 131 ? 6.654 -13.583 1.317 1.00 91.06 131 LYS A CA 1
ATOM 995 C C . LYS A 1 131 ? 8.061 -13.365 0.761 1.00 91.06 131 LYS A C 1
ATOM 997 O O . LYS A 1 131 ? 9.004 -13.963 1.262 1.00 91.06 131 LYS A O 1
ATOM 1002 N N . LEU A 1 132 ? 8.184 -12.544 -0.282 1.00 89.69 132 LEU A N 1
ATOM 1003 C CA . LEU A 1 132 ? 9.453 -12.221 -0.939 1.00 89.69 132 LEU A CA 1
ATOM 1004 C C . LEU A 1 132 ? 10.198 -11.058 -0.267 1.00 89.69 132 LEU A C 1
ATOM 1006 O O . LEU A 1 132 ? 11.322 -10.752 -0.661 1.00 89.69 132 LEU A O 1
ATOM 1010 N N . VAL A 1 133 ? 9.588 -10.371 0.707 1.00 85.12 133 VAL A N 1
ATOM 1011 C CA . VAL A 1 133 ? 10.293 -9.338 1.473 1.00 85.12 133 VAL A CA 1
ATOM 1012 C C . VAL A 1 133 ? 11.333 -10.021 2.353 1.00 85.12 133 VAL A C 1
ATOM 1014 O O . VAL A 1 133 ? 10.993 -10.683 3.329 1.00 85.12 133 VAL A O 1
ATOM 1017 N N . ASP A 1 134 ? 12.604 -9.824 2.017 1.00 66.88 134 ASP A N 1
ATOM 1018 C CA . ASP A 1 134 ? 13.718 -10.175 2.889 1.00 66.88 134 ASP A CA 1
ATOM 1019 C C . ASP A 1 134 ? 13.707 -9.253 4.128 1.00 66.88 134 ASP A C 1
ATOM 1021 O O . ASP A 1 134 ? 13.775 -8.027 3.970 1.00 66.88 134 ASP A O 1
ATOM 1025 N N . PRO A 1 135 ? 13.647 -9.793 5.362 1.00 54.34 135 PRO A N 1
ATOM 1026 C CA . PRO A 1 135 ? 13.750 -9.006 6.592 1.00 54.34 135 PRO A CA 1
ATOM 1027 C C . PRO A 1 135 ? 15.034 -8.166 6.696 1.00 54.34 135 PRO A C 1
ATOM 1029 O O . PRO A 1 135 ? 15.057 -7.182 7.433 1.00 54.34 135 PRO A O 1
ATOM 1032 N N . SER A 1 136 ? 16.097 -8.538 5.974 1.00 50.78 136 SER A N 1
ATOM 1033 C CA . SER A 1 136 ? 17.387 -7.839 5.954 1.00 50.78 136 SER A CA 1
ATOM 1034 C C . SER A 1 136 ? 17.502 -6.775 4.851 1.00 50.78 136 SER A C 1
ATOM 1036 O O . SER A 1 136 ? 18.379 -5.910 4.899 1.00 50.78 136 SER A O 1
ATOM 1038 N N . GLY A 1 137 ? 16.594 -6.795 3.870 1.00 48.78 137 GLY A N 1
ATOM 1039 C CA . GLY A 1 137 ? 16.697 -6.019 2.639 1.00 48.78 137 GLY A CA 1
ATOM 1040 C C . GLY A 1 137 ? 15.782 -4.797 2.598 1.00 48.78 137 GLY A C 1
ATOM 1041 O O . GLY A 1 137 ? 14.641 -4.899 2.167 1.00 48.78 137 GLY A O 1
ATOM 1042 N N . ASN A 1 138 ? 16.311 -3.625 2.968 1.00 46.41 138 ASN A N 1
ATOM 1043 C CA . ASN A 1 138 ? 15.942 -2.266 2.513 1.00 46.41 138 ASN A CA 1
ATOM 1044 C C . ASN A 1 138 ? 14.458 -1.822 2.426 1.00 46.41 138 ASN A C 1
ATOM 1046 O O . ASN A 1 138 ? 14.186 -0.694 2.000 1.00 46.41 138 ASN A O 1
ATOM 1050 N N . ALA A 1 139 ? 13.476 -2.597 2.879 1.00 54.38 139 ALA A N 1
ATOM 1051 C CA . ALA A 1 139 ? 12.141 -2.085 3.138 1.00 54.38 139 ALA A CA 1
ATOM 1052 C C . ALA A 1 139 ? 12.199 -1.300 4.452 1.00 54.38 13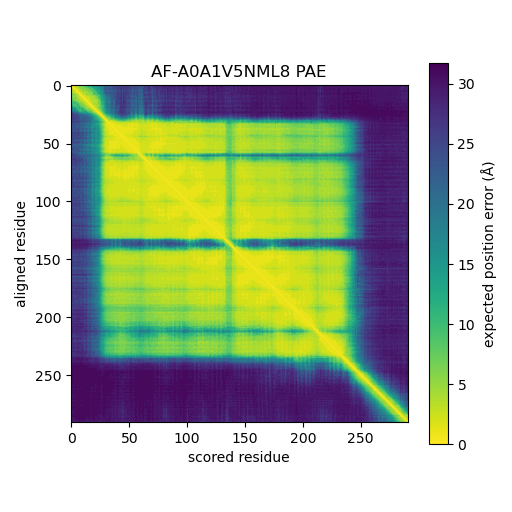9 ALA A C 1
ATOM 1054 O O . ALA A 1 139 ? 12.195 -1.883 5.533 1.00 54.38 139 ALA A O 1
ATOM 1055 N N . LYS A 1 140 ? 12.257 0.040 4.383 1.00 64.62 140 LYS A N 1
ATOM 1056 C CA . LYS A 1 140 ? 12.046 0.876 5.579 1.00 64.62 140 LYS A CA 1
ATOM 1057 C C . LYS A 1 140 ? 10.794 0.363 6.295 1.00 64.62 140 LYS A C 1
ATOM 1059 O O . LYS A 1 140 ? 9.760 0.228 5.640 1.00 64.62 140 LYS A O 1
ATOM 1064 N N . ALA A 1 141 ? 10.872 0.111 7.603 1.00 66.44 141 ALA A N 1
ATOM 1065 C CA . ALA A 1 141 ? 9.765 -0.441 8.395 1.00 66.44 141 ALA A CA 1
ATOM 1066 C C . ALA A 1 141 ? 8.424 0.278 8.130 1.00 66.44 141 ALA A C 1
ATOM 1068 O O . ALA A 1 141 ? 7.388 -0.364 7.988 1.00 66.44 141 ALA A O 1
ATOM 1069 N N . VAL A 1 142 ? 8.468 1.598 7.911 1.00 61.91 142 VAL A N 1
ATOM 1070 C CA . VAL A 1 142 ? 7.318 2.441 7.530 1.00 61.91 142 VAL A CA 1
ATOM 1071 C C . VAL A 1 142 ? 6.690 2.038 6.184 1.00 61.91 142 VAL A C 1
ATOM 1073 O O . VAL A 1 142 ? 5.468 1.968 6.048 1.00 61.91 142 VAL A O 1
ATOM 1076 N N . SER A 1 143 ? 7.506 1.737 5.170 1.00 82.50 143 SER A N 1
ATOM 1077 C CA . SER A 1 143 ? 7.022 1.258 3.870 1.00 82.50 143 SER A CA 1
ATOM 1078 C C . SER A 1 143 ? 6.362 -0.111 3.997 1.00 82.50 143 SER A C 1
ATOM 1080 O O . SER A 1 143 ? 5.339 -0.344 3.355 1.00 82.50 143 SER A O 1
ATOM 1082 N N . LEU A 1 144 ? 6.914 -0.995 4.835 1.00 87.88 144 LEU A N 1
ATOM 1083 C CA . LEU A 1 144 ? 6.358 -2.322 5.091 1.00 87.88 144 LEU A CA 1
ATOM 1084 C C . LEU A 1 144 ? 5.035 -2.240 5.869 1.00 87.88 144 LEU A C 1
ATOM 1086 O O . LEU A 1 144 ? 4.062 -2.879 5.470 1.00 87.88 144 LEU A O 1
ATOM 1090 N N . ALA A 1 145 ? 4.947 -1.371 6.884 1.00 91.56 145 ALA A N 1
ATOM 1091 C CA . ALA A 1 145 ? 3.709 -1.092 7.615 1.00 91.56 145 ALA A CA 1
ATOM 1092 C C . ALA A 1 145 ? 2.564 -0.715 6.661 1.00 91.56 145 ALA A C 1
ATOM 1094 O O . ALA A 1 145 ? 1.465 -1.264 6.743 1.00 91.56 145 ALA A O 1
ATOM 1095 N N . ARG A 1 146 ? 2.836 0.151 5.673 1.00 92.12 146 ARG A N 1
ATOM 1096 C CA . ARG A 1 146 ? 1.849 0.522 4.645 1.00 92.12 146 ARG A CA 1
ATOM 1097 C C . ARG A 1 146 ? 1.374 -0.675 3.813 1.00 92.12 146 ARG A C 1
ATOM 1099 O O . ARG A 1 146 ? 0.208 -0.706 3.424 1.00 92.12 146 ARG A O 1
ATOM 1106 N N . ARG A 1 147 ? 2.240 -1.651 3.519 1.00 94.31 147 ARG A N 1
ATOM 1107 C CA . ARG A 1 147 ? 1.848 -2.863 2.773 1.00 94.31 147 ARG A CA 1
ATOM 1108 C C . ARG A 1 147 ? 0.895 -3.735 3.585 1.00 94.31 147 ARG A C 1
ATOM 1110 O O . ARG A 1 147 ? -0.129 -4.148 3.046 1.00 94.31 147 ARG A O 1
ATOM 1117 N N . TYR A 1 148 ? 1.165 -3.913 4.877 1.00 95.94 148 TYR A N 1
ATOM 1118 C CA . TYR A 1 148 ? 0.248 -4.602 5.787 1.00 95.94 148 TYR A CA 1
ATOM 1119 C C . TYR A 1 148 ? -1.100 -3.886 5.906 1.00 95.94 148 TYR A C 1
ATOM 1121 O O . TYR A 1 148 ? -2.132 -4.538 5.802 1.00 95.94 148 TYR A O 1
ATOM 1129 N N . VAL A 1 149 ? -1.129 -2.550 5.991 1.00 97.00 149 VAL A N 1
ATOM 1130 C CA . VAL A 1 149 ? -2.395 -1.788 5.967 1.00 97.00 149 VAL A CA 1
ATOM 1131 C C . VAL A 1 149 ? -3.204 -2.064 4.697 1.00 97.00 149 VAL A C 1
ATOM 1133 O O . VAL A 1 149 ? -4.416 -2.260 4.770 1.00 97.00 149 VAL A O 1
ATOM 1136 N N . ILE A 1 150 ? -2.559 -2.094 3.525 1.00 96.50 150 ILE A N 1
ATOM 1137 C CA . ILE A 1 150 ? -3.251 -2.382 2.259 1.00 96.50 150 ILE A CA 1
ATOM 1138 C C . ILE A 1 150 ? -3.809 -3.808 2.261 1.00 96.50 150 ILE A C 1
ATOM 1140 O O . ILE A 1 150 ? -4.971 -3.994 1.896 1.00 96.50 150 ILE A O 1
ATOM 1144 N N . ARG A 1 151 ? -3.031 -4.803 2.706 1.00 97.62 151 ARG A N 1
ATOM 1145 C CA . ARG A 1 151 ? -3.515 -6.186 2.813 1.00 97.62 151 ARG A CA 1
ATOM 1146 C C . ARG A 1 151 ? -4.669 -6.316 3.810 1.00 97.62 151 ARG A C 1
ATOM 1148 O O . ARG A 1 151 ? -5.683 -6.921 3.465 1.00 97.62 151 ARG A O 1
ATOM 1155 N N . GLY A 1 152 ? -4.579 -5.654 4.962 1.00 97.50 152 GLY A N 1
ATOM 1156 C CA . GLY A 1 152 ? -5.655 -5.592 5.949 1.00 97.50 152 GLY A CA 1
ATOM 1157 C C . GLY A 1 152 ? -6.937 -4.997 5.365 1.00 97.50 152 GLY A C 1
ATOM 1158 O O . GLY A 1 152 ? -8.010 -5.573 5.522 1.00 97.50 152 GLY A O 1
ATOM 1159 N N . ASN A 1 153 ? -6.831 -3.921 4.578 1.00 97.38 153 ASN A N 1
ATOM 1160 C CA . ASN A 1 153 ? -7.980 -3.335 3.879 1.00 97.38 153 ASN A CA 1
ATOM 1161 C C . ASN A 1 153 ? -8.608 -4.311 2.868 1.00 97.38 153 ASN A C 1
ATOM 1163 O O . ASN A 1 153 ? -9.833 -4.386 2.766 1.00 97.38 153 ASN A O 1
ATOM 1167 N N . ILE A 1 154 ? -7.790 -5.062 2.123 1.00 97.69 154 ILE A N 1
ATOM 1168 C CA . ILE A 1 154 ? -8.276 -6.085 1.185 1.00 97.69 154 ILE A CA 1
ATOM 1169 C C . ILE A 1 154 ? -9.022 -7.193 1.943 1.00 97.69 154 ILE A C 1
ATOM 1171 O O . ILE A 1 154 ? -10.136 -7.554 1.557 1.00 97.69 154 ILE A O 1
ATOM 1175 N N . ARG A 1 155 ? -8.444 -7.706 3.037 1.00 97.88 155 ARG A N 1
ATOM 1176 C CA . ARG A 1 155 ? -9.054 -8.742 3.888 1.00 97.88 155 ARG A CA 1
ATOM 1177 C C . ARG A 1 155 ? -10.369 -8.280 4.499 1.00 97.88 155 ARG A C 1
ATOM 1179 O O . ARG A 1 155 ? -11.356 -9.010 4.452 1.00 97.88 155 ARG A O 1
ATOM 1186 N N . LEU A 1 156 ? -10.430 -7.029 4.944 1.00 95.56 156 LEU A N 1
ATOM 1187 C CA . LEU A 1 156 ? -11.638 -6.440 5.505 1.00 95.56 156 LEU A CA 1
ATOM 1188 C C . LEU A 1 156 ? -12.783 -6.360 4.487 1.00 95.56 156 LEU A C 1
ATOM 1190 O O . LEU A 1 156 ? -13.914 -6.725 4.804 1.00 95.56 156 LEU A O 1
ATOM 1194 N N . VAL A 1 157 ? -12.497 -5.965 3.239 1.00 95.56 157 VAL A N 1
ATOM 1195 C CA . VAL A 1 157 ? -13.488 -6.002 2.142 1.00 95.56 157 VAL A CA 1
ATOM 1196 C C . VAL A 1 157 ? -13.946 -7.435 1.860 1.00 95.56 157 VAL A C 1
ATOM 1198 O O . VAL A 1 157 ? -15.122 -7.674 1.585 1.00 95.56 157 VAL A O 1
ATOM 1201 N N . LYS A 1 158 ? -13.038 -8.405 1.991 1.00 95.44 158 LYS A N 1
ATOM 1202 C CA . LYS A 1 158 ? -13.338 -9.837 1.882 1.00 95.44 158 LYS A CA 1
ATOM 1203 C C . LYS A 1 158 ? -14.004 -10.432 3.131 1.00 95.44 158 LYS A C 1
ATOM 1205 O O . LYS A 1 158 ? -14.247 -11.634 3.146 1.00 95.44 158 LYS A O 1
ATOM 1210 N N . LYS A 1 159 ? -14.348 -9.609 4.131 1.00 94.88 159 LYS A N 1
ATOM 1211 C CA . LYS A 1 159 ? -14.957 -10.003 5.416 1.00 94.88 159 LYS A CA 1
ATOM 1212 C C . LYS A 1 159 ? -14.075 -10.899 6.296 1.00 94.88 159 LYS A C 1
ATOM 1214 O O . LYS A 1 159 ? -14.571 -11.489 7.250 1.00 94.88 159 LYS A O 1
ATOM 1219 N N . ASP A 1 160 ? -12.777 -10.956 6.021 1.00 96.25 160 ASP A N 1
ATOM 1220 C CA . ASP A 1 160 ? -11.783 -11.572 6.898 1.00 96.25 160 ASP A CA 1
ATOM 1221 C C . ASP A 1 160 ? -11.334 -10.543 7.948 1.00 96.25 160 ASP A C 1
ATOM 1223 O O . ASP A 1 160 ? -10.316 -9.862 7.810 1.00 96.25 160 ASP A O 1
ATOM 1227 N N . ALA A 1 161 ? -12.173 -10.365 8.971 1.00 95.94 161 ALA A N 1
ATOM 1228 C CA . ALA A 1 161 ? -11.945 -9.402 10.045 1.00 95.94 161 ALA A CA 1
ATOM 1229 C C . ALA A 1 161 ? -10.736 -9.777 10.919 1.00 95.94 161 ALA A C 1
ATOM 1231 O O . ALA A 1 161 ? -10.007 -8.893 11.368 1.00 95.94 161 ALA A O 1
ATOM 1232 N N . ASP A 1 162 ? -10.499 -11.072 11.133 1.00 96.44 162 ASP A N 1
ATOM 1233 C CA . ASP A 1 162 ? -9.405 -11.564 11.972 1.00 96.44 162 ASP A CA 1
ATOM 1234 C C . ASP A 1 162 ? -8.055 -11.398 11.272 1.00 96.44 162 ASP A C 1
ATOM 1236 O O . ASP A 1 162 ? -7.121 -10.839 11.853 1.00 96.44 162 ASP A O 1
ATOM 1240 N N . GLY A 1 163 ? -7.968 -11.775 9.994 1.00 96.69 163 GLY A N 1
ATOM 1241 C CA . GLY A 1 163 ? -6.775 -11.543 9.187 1.00 96.69 163 GLY A CA 1
ATOM 1242 C C . GLY A 1 163 ? -6.501 -10.058 8.940 1.00 96.69 163 GLY A C 1
ATOM 1243 O O . GLY A 1 163 ? -5.336 -9.663 8.848 1.00 96.69 163 GLY A O 1
ATOM 1244 N N . ALA A 1 164 ? -7.541 -9.219 8.863 1.00 97.75 164 ALA A N 1
ATOM 1245 C CA . ALA A 1 164 ? -7.382 -7.766 8.814 1.00 97.75 164 ALA A CA 1
ATOM 1246 C C . ALA A 1 164 ? -6.847 -7.201 10.139 1.00 97.75 164 ALA A C 1
ATOM 1248 O O . ALA A 1 164 ? -5.937 -6.375 10.117 1.00 97.75 164 ALA A O 1
ATOM 1249 N N . MET A 1 165 ? -7.363 -7.668 11.285 1.00 97.25 165 MET A N 1
ATOM 1250 C CA . MET A 1 165 ? -6.875 -7.261 12.608 1.00 97.25 165 MET A CA 1
ATOM 1251 C C . MET A 1 165 ? -5.381 -7.549 12.761 1.00 97.25 165 MET A C 1
ATOM 1253 O O . MET A 1 165 ? -4.619 -6.641 13.088 1.00 97.25 165 MET A O 1
ATOM 1257 N N . ALA A 1 166 ? -4.964 -8.779 12.448 1.00 97.06 166 ALA A N 1
ATOM 1258 C CA . ALA A 1 166 ? -3.566 -9.193 12.535 1.00 97.06 166 ALA A CA 1
ATOM 1259 C C . ALA A 1 166 ? -2.648 -8.320 11.660 1.00 97.06 166 ALA A C 1
ATOM 1261 O O . ALA A 1 166 ? -1.564 -7.924 12.087 1.00 97.06 166 ALA A O 1
ATOM 1262 N N . ASP A 1 167 ? -3.095 -7.962 10.452 1.00 97.50 167 ASP A N 1
ATOM 1263 C CA . ASP A 1 167 ? -2.342 -7.073 9.565 1.00 97.50 167 ASP A CA 1
ATOM 1264 C C . ASP A 1 167 ? -2.213 -5.653 10.127 1.00 97.50 167 ASP A C 1
ATOM 1266 O O . ASP A 1 167 ? -1.134 -5.061 10.056 1.00 97.50 167 ASP A O 1
ATOM 1270 N N . TYR A 1 168 ? -3.280 -5.093 10.702 1.00 97.19 168 TYR A N 1
ATOM 1271 C CA . TYR A 1 168 ? -3.214 -3.765 11.312 1.00 97.19 168 TYR A CA 1
ATOM 1272 C C . TYR A 1 168 ? -2.352 -3.749 12.574 1.00 97.19 168 TYR A C 1
ATOM 1274 O O . TYR A 1 168 ? -1.609 -2.793 12.784 1.00 97.19 168 TYR A O 1
ATOM 1282 N N . GLU A 1 169 ? -2.402 -4.796 13.396 1.00 96.00 169 GLU A N 1
ATOM 1283 C CA . GLU A 1 169 ? -1.534 -4.940 14.568 1.00 96.00 169 GLU A CA 1
ATOM 1284 C C . GLU A 1 169 ? -0.065 -5.042 14.164 1.00 96.00 169 GLU A C 1
ATOM 1286 O O . GLU A 1 169 ? 0.781 -4.337 14.718 1.00 96.00 169 GLU A O 1
ATOM 1291 N N . HIS A 1 170 ? 0.237 -5.837 13.137 1.00 93.81 170 HIS A N 1
ATOM 1292 C CA . HIS A 1 170 ? 1.590 -5.926 12.611 1.00 93.81 170 HIS A CA 1
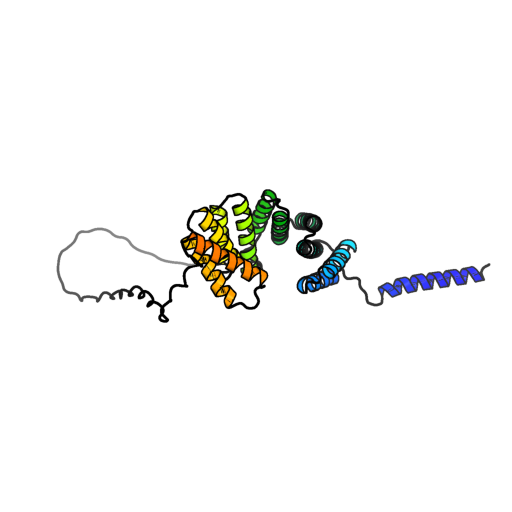ATOM 1293 C C . HIS A 1 170 ? 2.048 -4.584 12.021 1.00 93.81 170 HIS A C 1
ATOM 1295 O O . HIS A 1 170 ? 3.147 -4.121 12.324 1.00 93.81 170 HIS A O 1
ATOM 1301 N N . ALA A 1 171 ? 1.190 -3.887 11.269 1.00 94.44 171 ALA A N 1
ATOM 1302 C CA . ALA A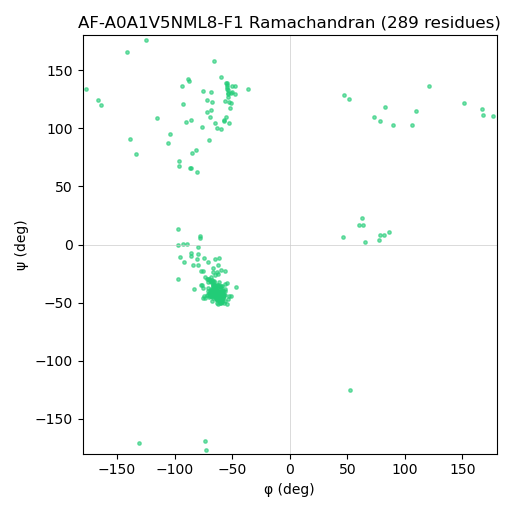 1 171 ? 1.486 -2.540 10.787 1.00 94.44 171 ALA A CA 1
ATOM 1303 C C . ALA A 1 171 ? 1.781 -1.556 11.933 1.00 94.44 171 ALA A C 1
ATOM 1305 O O . ALA A 1 171 ? 2.703 -0.755 11.811 1.00 94.44 171 ALA A O 1
ATOM 1306 N N . LEU A 1 172 ? 1.048 -1.636 13.048 1.00 92.19 172 LEU A N 1
ATOM 1307 C CA . LEU A 1 172 ? 1.262 -0.789 14.226 1.00 92.19 172 LEU A CA 1
ATOM 1308 C C . LEU A 1 172 ? 2.513 -1.158 15.026 1.00 92.19 172 LEU A C 1
ATOM 1310 O O . LEU A 1 172 ? 3.095 -0.278 15.652 1.00 92.19 172 LEU A O 1
ATOM 1314 N N . SER A 1 173 ? 2.953 -2.418 14.996 1.00 92.25 173 SER A N 1
ATOM 1315 C CA . SER A 1 173 ? 4.252 -2.798 15.568 1.00 92.25 173 SER A CA 1
ATOM 1316 C C . SER A 1 173 ? 5.430 -2.214 14.780 1.00 92.25 173 SER A C 1
ATOM 1318 O O . SER A 1 173 ? 6.455 -1.877 15.367 1.00 92.25 173 SER A O 1
ATOM 1320 N N . LEU A 1 174 ? 5.269 -2.051 13.461 1.00 90.00 174 LEU A N 1
ATOM 1321 C CA . LEU A 1 174 ? 6.279 -1.475 12.568 1.00 90.00 174 LEU A CA 1
ATOM 1322 C C . LEU A 1 174 ? 6.245 0.060 12.559 1.00 90.00 174 LEU A C 1
ATOM 1324 O O . LEU A 1 174 ? 7.289 0.704 12.483 1.00 90.00 174 LEU A O 1
ATOM 1328 N N . ASP A 1 175 ? 5.047 0.643 12.616 1.00 87.88 175 ASP A N 1
ATOM 1329 C CA . ASP A 1 175 ? 4.807 2.084 12.691 1.00 87.88 175 ASP A CA 1
ATOM 1330 C C . ASP A 1 175 ? 3.664 2.396 13.683 1.00 87.88 175 ASP A C 1
ATOM 1332 O O . ASP A 1 175 ? 2.491 2.480 13.293 1.00 87.88 175 ASP A O 1
ATOM 1336 N N . PRO A 1 176 ? 3.988 2.626 14.972 1.00 87.62 176 PRO A N 1
ATOM 1337 C CA . PRO A 1 176 ? 2.997 2.956 16.002 1.00 87.62 176 PRO A CA 1
ATOM 1338 C C . PRO A 1 176 ? 2.229 4.267 15.759 1.00 87.62 176 PRO A C 1
ATOM 1340 O O . PRO A 1 176 ? 1.173 4.496 16.371 1.00 87.62 176 PRO A O 1
ATOM 1343 N N . ALA A 1 177 ? 2.758 5.137 14.889 1.00 85.81 177 ALA A N 1
ATOM 1344 C CA . ALA A 1 177 ? 2.171 6.421 14.518 1.00 85.81 177 ALA A CA 1
ATOM 1345 C C . ALA A 1 177 ? 1.269 6.329 13.272 1.00 85.81 177 ALA A C 1
ATOM 1347 O O . ALA A 1 177 ? 0.680 7.335 12.865 1.00 85.81 177 ALA A O 1
ATOM 1348 N N . SER A 1 178 ? 1.114 5.139 12.682 1.00 88.94 178 SER A N 1
ATOM 1349 C CA . SER A 1 178 ? 0.313 4.941 11.476 1.00 88.94 178 SER A CA 1
ATOM 1350 C C . SER A 1 178 ? -1.175 5.215 11.715 1.00 88.94 178 SER A C 1
ATOM 1352 O O . SER A 1 178 ? -1.914 4.400 12.278 1.00 88.94 178 SER A O 1
ATOM 1354 N N . PHE A 1 179 ? -1.644 6.369 11.231 1.00 90.94 179 PHE A N 1
ATOM 1355 C CA . PHE A 1 179 ? -3.062 6.737 11.265 1.00 90.94 179 PHE A CA 1
ATOM 1356 C C . PHE A 1 179 ? -3.935 5.748 10.490 1.00 90.94 179 PHE A C 1
ATOM 1358 O O . PHE A 1 179 ? -5.002 5.363 10.965 1.00 90.94 179 PHE A O 1
ATOM 1365 N N . ASP A 1 180 ? -3.469 5.326 9.310 1.00 91.56 180 ASP A N 1
ATOM 1366 C CA . ASP A 1 180 ? -4.217 4.433 8.426 1.00 91.56 180 ASP A CA 1
ATOM 1367 C C . ASP A 1 180 ? -4.388 3.040 9.079 1.00 91.56 180 ASP A C 1
ATOM 1369 O O . ASP A 1 180 ? -5.466 2.452 8.986 1.00 91.56 180 ASP A O 1
ATOM 1373 N N . ALA A 1 181 ? -3.384 2.547 9.823 1.00 94.38 181 ALA A N 1
ATOM 1374 C CA . ALA A 1 181 ? -3.480 1.282 10.557 1.00 94.38 181 ALA A CA 1
ATOM 1375 C C . ALA A 1 181 ? -4.443 1.357 11.756 1.00 94.38 181 ALA A C 1
ATOM 1377 O O . ALA A 1 181 ? -5.291 0.479 11.912 1.00 94.38 181 ALA A O 1
ATOM 1378 N N . ARG A 1 182 ? -4.380 2.426 12.569 1.00 93.88 182 ARG A N 1
ATOM 1379 C CA . ARG A 1 182 ? -5.333 2.637 13.682 1.00 93.88 182 ARG A CA 1
ATOM 1380 C C . ARG A 1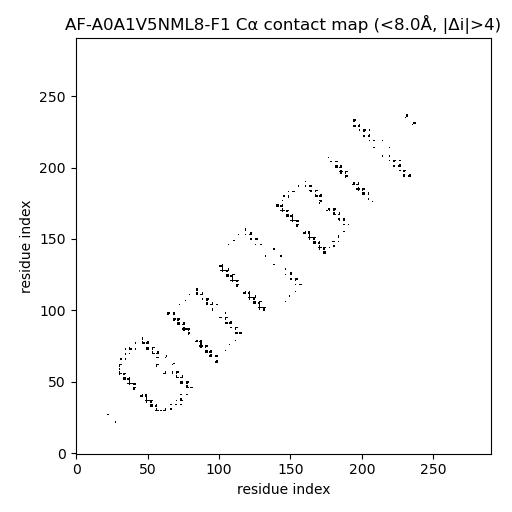 182 ? -6.764 2.781 13.184 1.00 93.88 182 ARG A C 1
ATOM 1382 O O . ARG A 1 182 ? -7.683 2.201 13.759 1.00 93.88 182 ARG A O 1
ATOM 1389 N N . MET A 1 183 ? -6.959 3.515 12.089 1.00 93.56 183 MET A N 1
ATOM 1390 C CA . MET A 1 183 ? -8.268 3.640 11.456 1.00 93.56 183 MET A CA 1
ATOM 1391 C C . MET A 1 183 ? -8.774 2.279 10.960 1.00 93.56 183 MET A C 1
ATOM 1393 O O . MET A 1 183 ? -9.927 1.941 11.225 1.00 93.56 183 MET A O 1
ATOM 1397 N N . GLY A 1 184 ? -7.927 1.482 10.302 1.00 94.62 184 GLY A N 1
ATOM 1398 C CA . GLY A 1 184 ? -8.257 0.114 9.895 1.00 94.62 184 GLY A CA 1
ATOM 1399 C C . GLY A 1 184 ? -8.678 -0.763 11.076 1.00 94.62 184 GLY A C 1
ATOM 1400 O O . GLY A 1 184 ? -9.760 -1.351 11.057 1.00 94.62 184 GLY A O 1
ATOM 1401 N N . ARG A 1 185 ? -7.898 -0.751 12.164 1.00 95.62 185 ARG A N 1
ATOM 1402 C CA . ARG A 1 185 ? -8.232 -1.451 13.412 1.00 95.62 185 ARG A CA 1
ATOM 1403 C C . ARG A 1 185 ? -9.565 -0.988 14.004 1.00 95.62 185 ARG A C 1
ATOM 1405 O O . ARG A 1 185 ? -10.382 -1.829 14.368 1.00 95.62 185 ARG A O 1
ATOM 1412 N N . SER A 1 186 ? -9.829 0.323 14.036 1.00 94.12 186 SER A N 1
ATOM 1413 C CA . SER A 1 186 ? -11.115 0.869 14.504 1.00 94.12 186 SER A CA 1
ATOM 1414 C C . SER A 1 186 ? -12.300 0.294 13.727 1.00 94.12 186 SER A C 1
ATOM 1416 O O . SER A 1 186 ? -13.336 -0.001 14.314 1.00 94.12 186 SER A O 1
ATOM 1418 N N . LEU A 1 187 ? -12.143 0.090 12.414 1.00 94.19 187 LEU A N 1
ATOM 1419 C CA . LEU A 1 187 ? -13.197 -0.458 11.569 1.00 94.19 187 LEU A CA 1
ATOM 1420 C C . LEU A 1 187 ? -13.459 -1.925 11.900 1.00 94.19 187 LEU A C 1
ATOM 1422 O O . LEU A 1 187 ? -14.615 -2.324 11.995 1.00 94.19 187 LEU A O 1
ATOM 1426 N N . VAL A 1 188 ? -12.409 -2.709 12.156 1.00 95.88 188 VAL A N 1
ATOM 1427 C CA . VAL A 1 188 ? -12.571 -4.094 12.616 1.00 95.88 188 VAL A CA 1
ATOM 1428 C C . VAL A 1 188 ? -13.285 -4.138 13.970 1.00 95.88 188 VAL A C 1
ATOM 1430 O O . VAL A 1 188 ? -14.235 -4.903 14.132 1.00 95.88 188 VAL A O 1
ATOM 1433 N N . LEU A 1 189 ? -12.896 -3.286 14.922 1.00 93.31 189 LEU A N 1
ATOM 1434 C CA . LEU A 1 189 ? -13.553 -3.193 16.233 1.00 93.31 189 LEU A CA 1
ATOM 1435 C C . LEU A 1 189 ? -15.046 -2.848 16.096 1.00 93.31 189 LEU A C 1
ATOM 1437 O O . LEU A 1 189 ? -15.886 -3.475 16.741 1.00 93.31 189 LEU A O 1
ATOM 1441 N N . GLU A 1 190 ? -15.409 -1.934 15.191 1.00 90.81 190 GLU A N 1
ATOM 1442 C CA . GLU A 1 190 ? -16.814 -1.648 14.878 1.00 90.81 190 GLU A CA 1
ATOM 1443 C C . GLU A 1 190 ? -17.558 -2.869 14.330 1.00 90.81 190 GLU A C 1
ATOM 1445 O O . GLU A 1 190 ? -18.677 -3.134 14.772 1.00 90.81 190 GLU A O 1
ATOM 1450 N N . THR A 1 191 ? -16.949 -3.645 13.420 1.00 91.19 191 THR A N 1
ATOM 1451 C CA . THR A 1 191 ? -17.577 -4.882 12.911 1.00 91.19 191 THR A CA 1
ATOM 1452 C C . THR A 1 191 ? -17.814 -5.921 14.008 1.00 91.19 191 THR A C 1
ATOM 1454 O O . THR A 1 191 ? -18.745 -6.715 13.903 1.00 91.19 191 THR A O 1
ATOM 1457 N N . ARG A 1 192 ? -17.023 -5.878 15.088 1.00 91.62 192 ARG A N 1
ATOM 1458 C CA . ARG A 1 192 ? -17.163 -6.730 16.278 1.00 91.62 192 ARG A CA 1
ATOM 1459 C C . ARG A 1 192 ? -18.092 -6.141 17.349 1.00 91.62 192 ARG A C 1
ATOM 1461 O O . ARG A 1 192 ? -18.266 -6.741 18.402 1.00 91.62 192 ARG A O 1
ATOM 1468 N N . GLY A 1 193 ? -18.679 -4.964 17.116 1.00 90.00 193 GLY A N 1
ATOM 1469 C CA . GLY A 1 193 ? -19.537 -4.270 18.085 1.00 90.00 193 GLY A CA 1
ATOM 1470 C C . GLY A 1 193 ? -18.785 -3.553 19.216 1.00 90.00 193 GLY A C 1
ATOM 1471 O O . GLY A 1 193 ? -19.420 -2.953 20.084 1.00 90.00 193 GLY A O 1
ATOM 1472 N N . GLN A 1 194 ? -17.452 -3.547 19.184 1.00 91.00 194 GLN A N 1
ATOM 1473 C CA . GLN A 1 194 ? -16.553 -2.929 20.165 1.00 91.00 194 GLN A CA 1
ATOM 1474 C C . GLN A 1 194 ? -16.425 -1.416 19.917 1.00 91.00 194 GLN A C 1
ATOM 1476 O O . GLN A 1 194 ? -15.376 -0.878 19.557 1.00 91.00 194 GLN A O 1
ATOM 1481 N N . LYS A 1 195 ? -17.557 -0.710 20.031 1.00 88.06 195 LYS A N 1
ATOM 1482 C CA . LYS A 1 195 ? -17.680 0.710 19.657 1.00 88.06 195 LYS A CA 1
ATOM 1483 C C . LYS A 1 195 ? -16.899 1.652 20.573 1.00 88.06 195 LYS A C 1
ATOM 1485 O O . LYS A 1 195 ? -16.517 2.734 20.127 1.00 88.06 195 LYS A O 1
ATOM 1490 N N . ARG A 1 196 ? -16.690 1.280 21.840 1.00 88.06 196 ARG A N 1
ATOM 1491 C CA . ARG A 1 196 ? -15.937 2.096 22.807 1.00 88.06 196 ARG A CA 1
ATOM 1492 C C . ARG A 1 196 ? -14.445 2.027 22.515 1.00 88.06 196 ARG A C 1
ATOM 1494 O O . ARG A 1 196 ? -13.785 3.059 22.459 1.00 88.06 196 ARG A O 1
ATOM 1501 N N . GLU A 1 197 ? -13.938 0.830 22.249 1.00 89.06 197 GLU A N 1
ATOM 1502 C CA . GLU A 1 197 ? -12.553 0.595 21.852 1.00 89.06 197 GLU A CA 1
ATOM 1503 C C . GLU A 1 197 ? -12.259 1.254 20.497 1.00 89.06 197 GLU A C 1
ATOM 1505 O O . GLU A 1 197 ? -11.240 1.926 20.339 1.00 89.06 197 GLU A O 1
ATOM 1510 N N . ALA A 1 198 ? -13.189 1.155 19.538 1.00 90.81 198 ALA A N 1
ATOM 1511 C CA . ALA A 1 198 ? -13.075 1.841 18.251 1.00 90.81 198 ALA A CA 1
ATOM 1512 C C . ALA A 1 198 ? -12.988 3.370 18.401 1.00 90.81 198 ALA A C 1
ATOM 1514 O O . ALA A 1 198 ? -12.205 4.018 17.700 1.00 90.81 198 ALA A O 1
ATOM 1515 N N . LEU A 1 199 ? -13.774 3.951 19.317 1.00 89.88 199 LEU A N 1
ATOM 1516 C CA . LEU A 1 199 ? -13.714 5.379 19.626 1.00 89.88 199 LEU A CA 1
ATOM 1517 C C . LEU A 1 199 ? -12.351 5.761 20.211 1.00 89.88 199 LEU A C 1
ATOM 1519 O O . LEU A 1 199 ? -11.746 6.712 19.721 1.00 89.88 199 LEU A O 1
ATOM 1523 N N . ALA A 1 200 ? -11.844 5.000 21.184 1.00 87.19 200 ALA A N 1
ATOM 1524 C CA . ALA A 1 200 ? -10.543 5.260 21.800 1.00 87.19 200 ALA A CA 1
ATOM 1525 C C . ALA A 1 200 ? -9.402 5.268 20.762 1.00 87.19 200 ALA A C 1
ATOM 1527 O O . ALA A 1 200 ? -8.574 6.180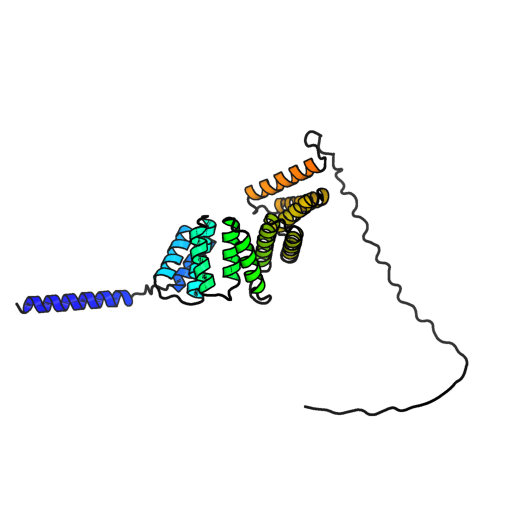 20.754 1.00 87.19 200 ALA A O 1
ATOM 1528 N N . GLU A 1 201 ? -9.392 4.315 19.822 1.00 88.56 201 GLU A N 1
ATOM 1529 C CA . GLU A 1 201 ? -8.419 4.298 18.719 1.00 88.56 201 GLU A CA 1
ATOM 1530 C C . GLU A 1 201 ? -8.489 5.556 17.850 1.00 88.56 201 GLU A C 1
ATOM 1532 O O . GLU A 1 201 ? -7.467 6.163 17.518 1.00 88.56 201 GLU A O 1
ATOM 1537 N N . MET A 1 202 ? -9.702 5.965 17.483 1.00 90.00 202 MET A N 1
ATOM 1538 C CA . MET A 1 202 ? -9.922 7.129 16.629 1.00 90.00 202 MET A CA 1
ATOM 1539 C C . MET A 1 202 ? -9.618 8.454 17.345 1.00 90.00 202 MET A C 1
ATOM 1541 O O . MET A 1 202 ? -9.181 9.412 16.705 1.00 90.00 202 MET A O 1
ATOM 1545 N N . GLU A 1 203 ? -9.786 8.519 18.665 1.00 89.06 203 GLU A N 1
ATOM 1546 C CA . GLU A 1 203 ? -9.381 9.674 19.469 1.00 89.06 203 GLU A CA 1
ATOM 1547 C C . GLU A 1 203 ? -7.858 9.827 19.520 1.00 89.06 203 GLU A C 1
ATOM 1549 O O . GLU A 1 203 ? -7.362 10.943 19.347 1.00 89.06 203 GLU A O 1
ATOM 1554 N N . LEU A 1 204 ? -7.110 8.722 19.628 1.00 87.25 204 LEU A N 1
ATOM 1555 C CA . LEU A 1 204 ? -5.647 8.740 19.506 1.00 87.25 204 LEU A CA 1
ATOM 1556 C C . LEU A 1 204 ? -5.202 9.239 18.123 1.00 87.25 204 LEU A C 1
ATOM 1558 O O . LEU A 1 204 ? -4.275 10.046 18.030 1.00 87.25 204 LEU A O 1
ATOM 1562 N N . VAL A 1 205 ? -5.892 8.825 17.051 1.00 88.62 205 VAL A N 1
ATOM 1563 C CA . VAL A 1 205 ? -5.643 9.339 15.691 1.00 88.62 205 VAL A CA 1
ATOM 1564 C C . VAL A 1 205 ? -5.843 10.852 15.636 1.00 88.62 205 VAL A C 1
ATOM 1566 O O . VAL A 1 205 ? -4.958 11.558 15.158 1.00 88.62 205 VAL A O 1
ATOM 1569 N N . CYS A 1 206 ? -6.959 11.372 16.150 1.00 85.25 206 CYS A N 1
ATOM 1570 C CA . CYS A 1 206 ? -7.232 12.811 16.147 1.00 85.25 206 CYS A CA 1
ATOM 1571 C C . CYS A 1 206 ? -6.248 13.610 17.016 1.00 85.25 206 CYS A C 1
ATOM 1573 O O . CYS A 1 206 ? -5.826 14.692 16.611 1.00 85.25 206 CYS A O 1
ATOM 1575 N N . GLN A 1 207 ? -5.840 13.081 18.172 1.00 84.25 207 GLN A N 1
ATOM 1576 C CA . GLN A 1 207 ? -4.868 13.733 19.054 1.00 84.25 207 GLN A CA 1
ATOM 1577 C C . GLN A 1 207 ? -3.471 13.809 18.426 1.00 84.25 207 GLN A C 1
ATOM 1579 O O . GLN A 1 207 ? -2.768 14.806 18.582 1.00 84.25 207 GLN A O 1
ATOM 1584 N N . ALA A 1 208 ? -3.046 12.762 17.721 1.00 83.25 208 ALA A N 1
ATOM 1585 C CA . ALA A 1 208 ? -1.773 12.775 17.010 1.00 83.25 208 ALA A CA 1
ATOM 1586 C C . ALA A 1 208 ? -1.856 13.597 15.707 1.00 83.25 208 ALA A C 1
ATOM 1588 O O . ALA A 1 208 ? -0.907 14.303 15.367 1.00 83.25 208 ALA A O 1
ATOM 1589 N N . ALA A 1 209 ? -2.999 13.585 15.015 1.00 81.88 209 ALA A N 1
ATOM 1590 C CA . ALA A 1 209 ? -3.239 14.403 13.828 1.00 81.88 209 ALA A CA 1
ATOM 1591 C C . ALA A 1 209 ? -3.253 15.909 14.139 1.00 81.88 209 ALA A C 1
ATOM 1593 O O . ALA A 1 209 ? -2.707 16.681 13.357 1.00 81.88 209 ALA A O 1
ATOM 1594 N N . SER A 1 210 ? -3.805 16.336 15.282 1.00 79.06 210 SER A N 1
ATOM 1595 C CA . SER A 1 210 ? -3.831 17.756 15.674 1.00 79.06 210 SER A CA 1
ATOM 1596 C C . SER A 1 210 ? -2.437 18.338 15.922 1.00 79.06 210 SER A C 1
ATOM 1598 O O . SER A 1 210 ? -2.225 19.535 15.741 1.00 79.06 210 SER A O 1
ATOM 1600 N N . LYS A 1 211 ? -1.470 17.489 16.286 1.00 80.44 211 LYS A N 1
ATOM 1601 C CA . LYS A 1 211 ? -0.058 17.860 16.448 1.00 80.44 211 LYS A CA 1
ATOM 1602 C C . LYS A 1 211 ? 0.714 17.846 15.126 1.00 80.44 211 LYS A C 1
ATOM 1604 O O . LYS A 1 211 ? 1.792 18.428 15.049 1.00 80.44 211 LYS A O 1
ATOM 1609 N N . ASN A 1 212 ? 0.187 17.191 14.090 1.00 78.81 212 ASN A N 1
ATOM 1610 C CA . ASN A 1 212 ? 0.853 17.043 12.801 1.00 78.81 212 ASN A CA 1
ATOM 1611 C C . ASN A 1 212 ? 0.220 17.941 11.728 1.00 78.81 212 ASN A C 1
ATOM 1613 O O . ASN A 1 212 ? -0.620 17.510 10.935 1.00 78.81 212 ASN A O 1
ATOM 1617 N N . PHE A 1 213 ? 0.697 19.186 11.654 1.00 71.00 213 PHE A N 1
ATOM 1618 C CA . PHE A 1 213 ? 0.192 20.194 10.714 1.00 71.00 213 PHE A CA 1
ATOM 1619 C C . PHE A 1 213 ? 0.446 19.858 9.231 1.00 71.00 213 PHE A C 1
ATOM 1621 O O . PHE A 1 213 ? -0.143 20.478 8.350 1.00 71.00 213 PHE A O 1
ATOM 1628 N N . SER A 1 214 ? 1.298 18.865 8.939 1.00 77.12 214 SER A N 1
ATOM 1629 C CA . SER A 1 214 ? 1.569 18.406 7.568 1.00 77.12 214 SER A CA 1
ATOM 1630 C C . SER A 1 214 ? 0.503 17.450 7.015 1.00 77.12 214 SER A C 1
ATOM 1632 O O . SER A 1 214 ? 0.478 17.179 5.813 1.00 77.12 214 SER A O 1
ATOM 1634 N N . LEU A 1 215 ? -0.397 16.936 7.864 1.00 80.19 215 LEU A N 1
ATOM 1635 C CA . LEU A 1 215 ? -1.471 16.051 7.425 1.00 80.19 215 LEU A CA 1
ATOM 1636 C C . LEU A 1 215 ? -2.520 16.854 6.630 1.00 80.19 215 LEU A C 1
ATOM 1638 O O . LEU A 1 215 ? -3.093 17.792 7.187 1.00 80.19 215 LEU A O 1
ATOM 1642 N N . PRO A 1 216 ? -2.849 16.480 5.377 1.00 84.44 216 PRO A N 1
ATOM 1643 C CA . PRO A 1 216 ? -3.824 17.214 4.575 1.00 84.44 216 PRO A CA 1
ATOM 1644 C C . PRO A 1 216 ? -5.178 17.356 5.278 1.00 84.44 216 PRO A C 1
ATOM 1646 O O . PRO A 1 216 ? -5.694 16.387 5.844 1.00 84.44 216 PRO A O 1
ATOM 1649 N N . LEU A 1 217 ? -5.802 18.535 5.169 1.00 83.31 217 LEU A N 1
ATOM 1650 C CA . LEU A 1 217 ? -7.116 18.824 5.765 1.00 83.31 217 LEU A CA 1
ATOM 1651 C C . LEU A 1 217 ? -8.192 17.811 5.346 1.00 83.31 217 LEU A C 1
ATOM 1653 O O . LEU A 1 217 ? -9.064 17.458 6.138 1.00 83.31 217 LEU A O 1
ATOM 1657 N N . SER A 1 218 ? -8.107 17.284 4.121 1.00 86.31 218 SER A N 1
ATOM 1658 C CA . SER A 1 218 ? -9.002 16.229 3.640 1.00 86.31 218 SER A CA 1
ATOM 1659 C C . SER A 1 218 ? -8.934 14.976 4.520 1.00 86.31 218 SER A C 1
ATOM 1661 O O . SER A 1 218 ? -9.980 14.466 4.919 1.00 86.31 218 SER A O 1
ATOM 1663 N N . ARG A 1 219 ? -7.733 14.528 4.907 1.00 87.00 219 ARG A N 1
ATOM 1664 C CA . ARG A 1 219 ? -7.537 13.389 5.819 1.00 87.00 219 ARG A CA 1
ATOM 1665 C C . ARG A 1 219 ? -7.996 13.712 7.238 1.00 87.00 219 ARG A C 1
ATOM 1667 O O . ARG A 1 219 ? -8.731 12.920 7.820 1.00 87.00 219 ARG A O 1
ATOM 1674 N N . GLN A 1 220 ? -7.661 14.896 7.755 1.00 85.81 220 GLN A N 1
ATOM 1675 C CA . GLN A 1 220 ? -8.143 15.345 9.069 1.00 85.81 220 GLN A CA 1
ATOM 1676 C C . GLN A 1 220 ? -9.679 15.323 9.141 1.00 85.81 220 GLN A C 1
ATOM 1678 O O . GLN A 1 220 ? -10.255 14.811 10.100 1.00 85.81 220 GLN A O 1
ATOM 1683 N N . SER A 1 221 ? -10.353 15.792 8.083 1.00 87.44 221 SER A N 1
ATOM 1684 C CA . SER A 1 221 ? -11.818 15.801 8.006 1.00 87.44 221 SER A CA 1
ATOM 1685 C C . SER A 1 221 ? -12.429 14.397 8.059 1.00 87.44 221 SER A C 1
ATOM 1687 O O . SER A 1 221 ? -13.497 14.215 8.641 1.00 87.44 221 SER A O 1
ATOM 1689 N N . VAL A 1 222 ? -11.761 13.390 7.482 1.00 90.00 222 VAL A N 1
ATOM 1690 C CA . VAL A 1 222 ? -12.216 11.991 7.525 1.00 90.00 222 VAL A CA 1
ATOM 1691 C C . VAL A 1 222 ? -12.154 11.458 8.954 1.00 90.00 222 VAL A C 1
ATOM 1693 O O . VAL A 1 222 ? -13.134 10.879 9.425 1.00 90.00 222 VAL A O 1
ATOM 1696 N N . TYR A 1 223 ? -11.053 11.704 9.666 1.00 89.88 223 TYR A N 1
ATOM 1697 C CA . TYR A 1 223 ? -10.887 11.235 11.044 1.00 89.88 223 TYR A CA 1
ATOM 1698 C C . TYR A 1 223 ? -11.866 11.909 12.004 1.00 89.88 223 TYR A C 1
ATOM 1700 O O . TYR A 1 223 ? -12.524 11.226 12.787 1.00 89.88 223 TYR A O 1
ATOM 1708 N N . LEU A 1 224 ? -12.038 13.228 11.883 1.00 87.88 224 LEU A N 1
ATOM 1709 C CA . LEU A 1 224 ? -12.981 13.985 12.704 1.00 87.88 224 LEU A CA 1
ATOM 1710 C C . LEU A 1 224 ? -14.423 13.513 12.498 1.00 87.88 224 LEU A C 1
ATOM 1712 O O . LEU A 1 224 ? -15.114 13.234 13.477 1.00 87.88 224 LEU A O 1
ATOM 1716 N N . ARG A 1 225 ? -14.868 13.351 11.242 1.00 89.94 225 ARG A N 1
ATOM 1717 C CA . ARG A 1 225 ? -16.214 12.824 10.946 1.00 89.94 225 ARG A CA 1
ATOM 1718 C C . ARG A 1 225 ? -16.442 11.460 11.593 1.00 89.94 225 ARG A C 1
ATOM 1720 O O . ARG A 1 225 ? -17.517 11.204 12.128 1.00 89.94 225 ARG A O 1
ATOM 1727 N N . ARG A 1 226 ? -15.425 10.599 11.568 1.00 90.44 226 ARG A N 1
ATOM 1728 C CA . ARG A 1 226 ? -15.498 9.250 12.128 1.00 90.44 226 ARG A CA 1
ATOM 1729 C C . ARG A 1 226 ? -15.527 9.247 13.656 1.00 90.44 226 ARG A C 1
ATOM 1731 O O . ARG A 1 226 ? -16.364 8.554 14.222 1.00 90.44 226 ARG A O 1
ATOM 1738 N N . VAL A 1 227 ? -14.702 10.062 14.322 1.00 90.12 227 VAL A N 1
ATOM 1739 C CA . VAL A 1 227 ? -14.778 10.246 15.785 1.00 90.12 227 VAL A CA 1
ATOM 1740 C C . VAL A 1 227 ? -16.156 10.747 16.195 1.00 90.12 227 VAL A C 1
ATOM 1742 O O . VAL A 1 227 ? -16.742 10.201 17.123 1.00 90.12 227 VAL A O 1
ATOM 1745 N N . VAL A 1 228 ? -16.702 11.748 15.499 1.00 88.88 228 VAL A N 1
ATOM 1746 C CA . VAL A 1 228 ? -18.046 12.261 15.799 1.00 88.88 228 VAL A CA 1
ATOM 1747 C C . VAL A 1 228 ? -19.084 11.150 15.652 1.00 88.88 228 VAL A C 1
ATOM 1749 O O . VAL A 1 228 ? -19.842 10.923 16.588 1.00 88.88 228 VAL A O 1
ATOM 1752 N N . ALA A 1 229 ? -19.079 10.401 14.546 1.00 88.88 229 ALA A N 1
ATOM 1753 C CA . ALA A 1 229 ? -20.006 9.285 14.345 1.00 88.88 229 ALA A CA 1
ATOM 1754 C C . ALA A 1 229 ? -19.903 8.222 15.455 1.00 88.88 229 ALA A C 1
ATOM 1756 O O . ALA A 1 229 ? -20.922 7.770 15.977 1.00 88.88 229 ALA A O 1
ATOM 1757 N N . LEU A 1 230 ? -18.683 7.870 15.869 1.00 88.00 230 LEU A N 1
ATOM 1758 C CA . LEU A 1 230 ? -18.447 6.929 16.963 1.00 88.00 230 LEU A CA 1
ATOM 1759 C C . LEU A 1 230 ? -18.914 7.480 18.310 1.00 88.00 230 LEU A C 1
ATOM 1761 O O . LEU A 1 230 ? -19.508 6.740 19.089 1.00 88.00 230 LEU A O 1
ATOM 1765 N N . ARG A 1 231 ? -18.718 8.772 18.586 1.00 87.19 231 ARG A N 1
ATOM 1766 C CA . ARG A 1 231 ? -19.256 9.422 19.788 1.00 87.19 231 ARG A CA 1
ATOM 1767 C C . ARG A 1 231 ? -20.780 9.331 19.810 1.00 87.19 231 ARG A C 1
ATOM 1769 O O . ARG A 1 231 ? -21.324 8.835 20.794 1.00 87.19 231 ARG A O 1
ATOM 1776 N N . MET A 1 232 ? -21.451 9.715 18.719 1.00 86.25 232 MET A N 1
ATOM 1777 C CA . MET A 1 232 ? -22.914 9.597 18.582 1.00 86.25 232 MET A CA 1
ATOM 1778 C C . MET A 1 232 ? -23.383 8.164 18.854 1.00 86.25 232 MET A C 1
ATOM 1780 O O . MET A 1 232 ? -24.304 7.932 19.634 1.00 86.25 232 MET A O 1
ATOM 1784 N N . ALA A 1 233 ? -22.704 7.183 18.253 1.00 85.25 233 ALA A N 1
ATOM 1785 C CA . ALA A 1 233 ? -23.020 5.767 18.413 1.00 85.25 233 ALA A CA 1
ATOM 1786 C C . ALA A 1 233 ? -22.771 5.231 19.836 1.00 85.25 233 ALA A C 1
ATOM 1788 O O . ALA A 1 233 ? -23.332 4.195 20.194 1.00 85.25 233 ALA A O 1
ATOM 1789 N N . ASN A 1 234 ? -21.953 5.923 20.635 1.00 83.12 234 ASN A N 1
ATOM 1790 C CA . ASN A 1 234 ? -21.693 5.637 22.047 1.00 83.12 234 ASN A CA 1
ATOM 1791 C C . ASN A 1 234 ? -22.543 6.505 23.002 1.00 83.12 234 ASN A C 1
ATOM 1793 O O . ASN A 1 234 ? -22.268 6.541 24.200 1.00 83.12 234 ASN A O 1
ATOM 1797 N N . GLY A 1 235 ? -23.581 7.185 22.500 1.00 81.25 235 GLY A N 1
ATOM 1798 C CA . GLY A 1 235 ? -24.521 7.957 23.319 1.00 81.25 235 GLY A CA 1
ATOM 1799 C C . GLY A 1 235 ? -24.085 9.392 23.624 1.00 81.25 235 GLY A C 1
ATOM 1800 O O . GLY A 1 235 ? -24.709 10.048 24.457 1.00 81.25 235 GLY A O 1
ATOM 1801 N N . PHE A 1 236 ? -23.039 9.900 22.964 1.00 74.31 236 PHE A N 1
ATOM 1802 C CA . PHE A 1 236 ? -22.734 11.329 22.980 1.00 74.31 236 PHE A CA 1
ATOM 1803 C C . PHE A 1 236 ? -23.809 12.094 22.208 1.00 74.31 236 PHE A C 1
ATOM 1805 O O . PHE A 1 236 ? -24.127 11.752 21.070 1.00 74.31 236 PHE A O 1
ATOM 1812 N N . ASP A 1 237 ? -24.330 13.153 22.816 1.00 68.44 237 ASP A N 1
ATOM 1813 C CA . ASP A 1 237 ? -25.345 14.011 22.221 1.00 68.44 237 ASP A CA 1
ATOM 1814 C C . ASP A 1 237 ? -24.769 15.424 22.008 1.00 68.44 237 ASP A C 1
ATOM 1816 O O . ASP A 1 237 ? -24.549 16.140 22.984 1.00 68.44 237 ASP A O 1
ATOM 1820 N N . PRO A 1 238 ? -24.517 15.845 20.757 1.00 64.75 238 PRO A N 1
ATOM 1821 C CA . PRO A 1 238 ? -23.920 17.131 20.418 1.00 64.75 238 PRO A CA 1
ATOM 1822 C C . PRO A 1 238 ? -24.907 18.288 20.586 1.00 64.75 238 PRO A C 1
ATOM 1824 O O . PRO A 1 238 ? -24.491 19.441 20.519 1.00 64.75 238 PRO A O 1
ATOM 1827 N N . SER A 1 239 ? -26.201 17.996 20.774 1.00 66.25 239 SER A N 1
ATOM 1828 C CA . SER A 1 239 ? -27.208 19.001 21.121 1.00 66.25 239 SER A CA 1
ATOM 1829 C C . SER A 1 239 ? -27.179 19.360 22.608 1.00 66.25 239 SER A C 1
ATOM 1831 O O . SER A 1 239 ? -27.681 20.414 23.000 1.00 66.25 239 SER A O 1
ATOM 1833 N N . LYS A 1 240 ? -26.556 18.514 23.440 1.00 60.34 240 LYS A N 1
ATOM 1834 C CA . LYS A 1 240 ? -26.315 18.804 24.851 1.00 60.34 240 LYS A CA 1
ATOM 1835 C C . LYS A 1 240 ? -24.996 19.566 24.995 1.00 60.34 240 LYS A C 1
ATOM 1837 O O . LYS A 1 240 ? -24.034 19.254 24.290 1.00 60.34 240 LYS A O 1
ATOM 1842 N N . PRO A 1 241 ? -24.928 20.567 25.892 1.00 48.50 241 PRO A N 1
ATOM 1843 C CA . PRO A 1 241 ? -23.686 21.282 26.148 1.00 48.50 241 PRO A CA 1
ATOM 1844 C C . PRO A 1 241 ? -22.594 20.279 26.520 1.00 48.50 241 PRO A C 1
ATOM 1846 O O . PRO A 1 241 ? -22.851 19.330 27.267 1.00 48.50 241 PRO A O 1
ATOM 1849 N N . ALA A 1 242 ? -21.394 20.475 25.964 1.00 49.66 242 ALA A N 1
ATOM 1850 C CA . ALA A 1 242 ? -20.255 19.619 26.262 1.00 49.66 242 ALA A CA 1
ATOM 1851 C C . ALA A 1 242 ? -20.122 19.493 27.788 1.00 49.66 242 ALA A C 1
ATOM 1853 O O . ALA A 1 242 ? -20.195 20.520 28.474 1.00 49.66 242 ALA A O 1
ATOM 1854 N N . PRO A 1 243 ? -19.970 18.272 28.336 1.00 50.84 243 PRO A N 1
ATOM 1855 C CA . PRO A 1 243 ? -19.745 18.122 29.762 1.00 50.84 243 PRO A CA 1
ATOM 1856 C C . PRO A 1 243 ? -18.549 18.994 30.135 1.00 50.84 243 PRO A C 1
ATOM 1858 O O . PRO A 1 243 ? -17.519 18.955 29.459 1.00 50.84 243 PRO A O 1
ATOM 1861 N N . VAL A 1 244 ? -18.713 19.825 31.165 1.00 41.28 244 VAL A N 1
ATOM 1862 C CA . VAL A 1 244 ? -17.624 20.645 31.692 1.00 41.28 244 VAL A CA 1
ATOM 1863 C C . VAL A 1 244 ? -16.579 19.667 32.208 1.00 41.28 244 VAL A C 1
ATOM 1865 O O . VAL A 1 244 ? -16.759 19.072 33.266 1.00 41.28 244 VAL A O 1
ATOM 1868 N N . ILE A 1 245 ? -15.529 19.433 31.422 1.00 42.75 245 ILE A N 1
ATOM 1869 C CA . ILE A 1 245 ? -14.372 18.668 31.869 1.00 42.75 245 ILE A CA 1
ATOM 1870 C C . ILE A 1 245 ? -13.706 19.558 32.924 1.00 42.75 245 ILE A C 1
ATOM 1872 O O . ILE A 1 245 ? -13.295 20.670 32.576 1.00 42.75 245 ILE A O 1
ATOM 1876 N N . PRO A 1 246 ? -13.645 19.146 34.204 1.00 37.81 246 PRO A N 1
ATOM 1877 C CA . PRO A 1 246 ? -12.901 19.895 35.206 1.00 37.81 246 PRO A CA 1
ATOM 1878 C C . PRO A 1 246 ? -11.465 20.077 34.709 1.00 37.81 246 PRO A C 1
ATOM 1880 O O . PRO A 1 246 ? -10.892 19.161 34.124 1.00 37.81 246 PRO A O 1
ATOM 1883 N N . ALA A 1 247 ? -10.888 21.260 34.912 1.00 39.28 247 ALA A N 1
ATOM 1884 C CA . ALA A 1 247 ? -9.554 21.601 34.409 1.00 39.28 247 ALA A CA 1
ATOM 1885 C C . ALA A 1 247 ? -8.429 20.699 34.962 1.00 39.28 247 ALA A C 1
ATOM 1887 O O . ALA A 1 247 ? -7.313 20.721 34.445 1.00 39.28 247 ALA A O 1
ATOM 1888 N N . GLU A 1 248 ? -8.718 19.892 35.982 1.00 37.19 248 GLU A N 1
ATOM 1889 C CA . GLU A 1 248 ? -7.819 18.872 36.501 1.00 37.19 248 GLU A CA 1
ATOM 1890 C C . GLU A 1 248 ? -8.073 17.518 35.840 1.00 37.19 248 GLU A C 1
ATOM 1892 O O . GLU A 1 248 ? -9.155 16.933 35.931 1.00 37.19 248 GLU A O 1
ATOM 1897 N N . ALA A 1 249 ? -7.023 17.003 35.196 1.00 36.97 249 ALA A N 1
ATOM 1898 C CA . ALA A 1 249 ? -6.950 15.606 34.815 1.00 36.97 249 ALA A CA 1
ATOM 1899 C C . ALA A 1 249 ? -7.197 14.734 36.062 1.00 36.97 249 ALA A C 1
ATOM 1901 O O . ALA A 1 249 ? -6.575 14.990 37.097 1.00 36.97 249 ALA A O 1
ATOM 1902 N N . PRO A 1 250 ? -8.060 13.703 35.996 1.00 44.72 250 PRO A N 1
ATOM 1903 C CA . PRO A 1 250 ? -8.138 12.731 37.075 1.00 44.72 250 PRO A CA 1
ATOM 1904 C C . PRO A 1 250 ? -6.730 12.160 37.313 1.00 44.72 250 PRO A C 1
ATOM 1906 O O . PRO A 1 250 ? -6.022 11.884 36.335 1.00 44.72 250 PRO A O 1
ATOM 1909 N N . PRO A 1 251 ? -6.291 12.026 38.577 1.00 42.75 251 PRO A N 1
ATOM 1910 C CA . PRO A 1 251 ? -4.954 11.543 38.882 1.00 42.75 251 PRO A CA 1
ATOM 1911 C C . PRO A 1 251 ? -4.736 10.197 38.192 1.00 42.75 251 PRO A C 1
ATOM 1913 O O . PRO A 1 251 ? -5.613 9.330 38.211 1.00 42.75 251 PRO A O 1
ATOM 1916 N N . LEU A 1 252 ? -3.573 10.047 37.549 1.00 36.50 252 LEU A N 1
ATOM 1917 C CA . LEU A 1 252 ? -3.166 8.780 36.949 1.00 36.50 252 LEU A CA 1
ATOM 1918 C C . LEU A 1 252 ? -3.341 7.665 37.993 1.00 36.50 252 LEU A C 1
ATOM 1920 O O . LEU A 1 252 ? -2.968 7.877 39.153 1.00 36.50 252 LEU A O 1
ATOM 1924 N N . PRO A 1 253 ? -3.887 6.491 37.620 1.00 43.09 253 PRO A N 1
ATOM 1925 C CA . PRO A 1 253 ? -3.896 5.353 38.524 1.00 43.09 253 PRO A CA 1
ATOM 1926 C C . PRO A 1 253 ? -2.458 5.116 38.981 1.00 43.09 253 PRO A C 1
ATOM 1928 O O . PRO A 1 253 ? -1.542 5.066 38.155 1.00 43.09 253 PRO A O 1
ATOM 1931 N N . ALA A 1 254 ? -2.261 5.051 40.300 1.00 45.34 254 ALA A N 1
ATOM 1932 C CA . ALA A 1 254 ? -0.952 4.811 40.880 1.00 45.34 254 ALA A CA 1
ATOM 1933 C C . ALA A 1 254 ? -0.341 3.580 40.204 1.00 45.34 254 ALA A C 1
ATOM 1935 O O . ALA A 1 254 ? -1.007 2.547 40.082 1.00 45.34 254 ALA A O 1
ATOM 1936 N N . ALA A 1 255 ? 0.906 3.711 39.742 1.00 38.91 255 ALA A N 1
ATOM 1937 C CA . ALA A 1 255 ? 1.665 2.573 39.251 1.00 38.91 255 ALA A CA 1
ATOM 1938 C C . ALA A 1 255 ? 1.548 1.436 40.280 1.00 38.91 255 ALA A C 1
ATOM 1940 O O . ALA A 1 255 ? 1.622 1.723 41.484 1.00 38.91 255 ALA A O 1
ATOM 1941 N N . PRO A 1 256 ? 1.331 0.177 39.851 1.00 38.56 256 PRO A N 1
ATOM 1942 C CA . PRO A 1 256 ? 1.364 -0.942 40.778 1.00 38.56 256 PRO A CA 1
ATOM 1943 C C . PRO A 1 256 ? 2.674 -0.837 41.553 1.00 38.56 256 PRO A C 1
ATOM 1945 O O . PRO A 1 256 ? 3.745 -0.726 40.950 1.00 38.56 256 PRO A O 1
ATOM 1948 N N . LYS A 1 257 ? 2.570 -0.750 42.885 1.00 39.44 257 LYS A N 1
ATOM 1949 C CA . LYS A 1 257 ? 3.743 -0.699 43.753 1.00 39.44 257 LYS A CA 1
ATOM 1950 C C . LYS A 1 257 ? 4.607 -1.890 43.364 1.00 39.44 257 LYS A C 1
ATOM 1952 O O . LYS A 1 257 ? 4.120 -3.017 43.380 1.00 39.44 257 LYS A O 1
ATOM 1957 N N . ALA A 1 258 ? 5.850 -1.625 42.976 1.00 38.91 258 ALA A N 1
ATOM 1958 C CA . ALA A 1 258 ? 6.850 -2.669 42.923 1.00 38.91 258 ALA A CA 1
ATOM 1959 C C . ALA A 1 258 ? 6.912 -3.246 44.339 1.00 38.91 258 ALA A C 1
ATOM 1961 O O . ALA A 1 258 ? 7.370 -2.566 45.258 1.00 38.91 258 ALA A O 1
ATOM 1962 N N . GLU A 1 259 ? 6.359 -4.442 44.530 1.00 37.22 259 GLU A N 1
ATOM 1963 C CA . GLU A 1 259 ? 6.715 -5.262 45.675 1.00 37.22 259 GLU A CA 1
ATOM 1964 C C . GLU A 1 259 ? 8.230 -5.401 45.613 1.00 37.22 259 GLU A C 1
ATOM 1966 O O . GLU A 1 259 ? 8.798 -5.976 44.682 1.00 37.22 259 GLU A O 1
ATOM 1971 N N . SER A 1 260 ? 8.882 -4.746 46.565 1.00 37.88 260 SER A N 1
ATOM 1972 C CA . SER A 1 260 ? 10.270 -4.969 46.900 1.00 37.88 260 SER A CA 1
ATOM 1973 C C . SER A 1 260 ? 10.422 -6.461 47.149 1.00 37.88 260 SER A C 1
ATOM 1975 O O . SER A 1 260 ? 9.974 -6.959 48.179 1.00 37.88 260 SER A O 1
ATOM 1977 N N . ALA A 1 261 ? 11.012 -7.170 46.189 1.00 35.62 261 ALA A N 1
ATOM 1978 C CA . ALA A 1 261 ? 11.547 -8.492 46.435 1.00 35.62 261 ALA A CA 1
ATOM 1979 C C . ALA A 1 261 ? 12.617 -8.329 47.520 1.00 35.62 261 ALA A C 1
ATOM 1981 O O . ALA A 1 261 ? 13.720 -7.848 47.257 1.00 35.62 261 ALA A O 1
ATOM 1982 N N . GLU A 1 262 ? 12.228 -8.634 48.756 1.00 37.66 262 GLU A N 1
ATOM 1983 C CA . GLU A 1 262 ? 13.130 -8.836 49.876 1.00 37.66 262 GLU A CA 1
ATOM 1984 C C . GLU A 1 262 ? 14.188 -9.854 49.457 1.00 37.66 262 GLU A C 1
ATOM 1986 O O . GLU A 1 262 ? 13.893 -11.004 49.126 1.00 37.66 262 GLU A O 1
ATOM 1991 N N . SER A 1 263 ? 15.438 -9.404 49.443 1.00 34.03 263 SER A N 1
ATOM 1992 C CA . SER A 1 263 ? 16.602 -10.276 49.444 1.00 34.03 263 SER A CA 1
ATOM 1993 C C . SER A 1 263 ? 16.501 -11.199 50.663 1.00 34.03 263 SER A C 1
ATOM 1995 O O . SER A 1 263 ? 16.416 -10.679 51.777 1.00 34.03 263 SER A O 1
ATOM 1997 N N . PRO A 1 264 ? 16.521 -12.535 50.518 1.00 36.31 264 PRO A N 1
ATOM 1998 C CA . PRO A 1 264 ? 16.513 -13.397 51.685 1.00 36.31 264 PRO A CA 1
ATOM 1999 C C . PRO A 1 264 ? 17.874 -13.309 52.384 1.00 36.31 264 PRO A C 1
ATOM 2001 O O . PRO A 1 264 ? 18.911 -13.689 51.836 1.00 36.31 264 PRO A O 1
ATOM 2004 N N . GLU A 1 265 ? 17.840 -12.765 53.599 1.00 34.25 265 GLU A N 1
ATOM 2005 C CA . GLU A 1 265 ? 18.891 -12.842 54.608 1.00 34.25 265 GLU A CA 1
ATOM 2006 C C . GLU A 1 265 ? 19.279 -14.305 54.857 1.00 34.25 265 GLU A C 1
ATOM 2008 O O . GLU A 1 265 ? 18.432 -15.173 55.076 1.00 34.25 265 GLU A O 1
ATOM 2013 N N . ALA A 1 266 ? 20.581 -14.578 54.831 1.00 39.00 266 ALA A N 1
ATOM 2014 C CA . ALA A 1 266 ? 21.134 -15.861 55.232 1.00 39.00 266 ALA A CA 1
ATOM 2015 C C . ALA A 1 266 ? 21.118 -15.987 56.765 1.00 39.00 266 ALA A C 1
ATOM 2017 O O . ALA A 1 266 ? 21.637 -15.089 57.433 1.00 39.00 266 ALA A O 1
ATOM 2018 N N . PRO A 1 267 ? 20.644 -17.101 57.347 1.00 34.34 267 PRO A N 1
ATOM 2019 C CA . PRO A 1 267 ? 20.959 -17.427 58.723 1.00 34.34 267 PRO A CA 1
ATOM 2020 C C . PRO A 1 267 ? 22.179 -18.349 58.803 1.00 34.34 267 PRO A C 1
ATOM 2022 O O . PRO A 1 267 ? 22.343 -19.307 58.044 1.00 34.34 267 PRO A O 1
ATOM 2025 N N . ALA A 1 268 ? 23.036 -18.006 59.760 1.00 33.75 268 ALA A N 1
ATOM 2026 C CA . ALA A 1 268 ? 24.217 -18.737 60.169 1.00 33.75 268 ALA A CA 1
ATOM 2027 C C . ALA A 1 268 ? 23.889 -20.100 60.810 1.00 33.75 268 ALA A C 1
ATOM 2029 O O . ALA A 1 268 ? 22.804 -20.345 61.329 1.00 33.75 268 ALA A O 1
ATOM 2030 N N . THR A 1 269 ? 24.899 -20.959 60.757 1.00 38.00 269 THR A N 1
ATOM 2031 C CA . THR A 1 269 ? 25.020 -22.343 61.226 1.00 38.00 269 THR A CA 1
ATOM 2032 C C . THR A 1 269 ? 24.806 -22.548 62.730 1.00 38.00 269 THR A C 1
ATOM 2034 O O . THR A 1 269 ? 25.367 -21.771 63.497 1.00 38.00 269 THR A O 1
ATOM 2037 N N . THR A 1 270 ? 24.194 -23.677 63.121 1.00 31.00 270 THR A N 1
ATOM 2038 C CA . THR A 1 270 ? 24.659 -24.541 64.234 1.00 31.00 270 THR A CA 1
ATOM 2039 C C . THR A 1 270 ? 24.014 -25.942 64.202 1.00 31.00 270 THR A C 1
ATOM 2041 O O . THR A 1 270 ? 22.799 -26.081 64.267 1.00 31.00 270 THR A O 1
ATOM 2044 N N . ASP A 1 271 ? 24.893 -26.942 64.092 1.00 28.20 271 ASP A N 1
ATOM 2045 C CA . ASP A 1 271 ? 24.988 -28.242 64.780 1.00 28.20 271 ASP A CA 1
ATOM 2046 C C . ASP A 1 271 ? 23.829 -29.264 64.897 1.00 28.20 271 ASP A C 1
ATOM 2048 O O . ASP A 1 271 ? 22.807 -29.040 65.539 1.00 28.20 271 ASP A O 1
ATOM 2052 N N . ALA A 1 272 ? 24.193 -30.474 64.434 1.00 31.27 272 ALA A N 1
ATOM 2053 C CA . ALA A 1 272 ? 24.077 -31.791 65.087 1.00 31.27 272 ALA A CA 1
ATOM 2054 C C . ALA A 1 272 ? 23.058 -32.827 64.549 1.00 31.27 272 ALA A C 1
ATOM 2056 O O . ALA A 1 272 ? 21.846 -32.696 64.679 1.00 31.27 272 ALA A O 1
ATOM 2057 N N . ASP A 1 273 ? 23.668 -33.916 64.056 1.00 29.86 273 ASP A N 1
ATOM 2058 C CA . ASP A 1 273 ? 23.306 -35.338 64.161 1.00 29.86 273 ASP A CA 1
ATOM 2059 C C . ASP A 1 273 ? 22.118 -35.912 63.357 1.00 29.86 273 ASP A C 1
ATOM 2061 O O . ASP A 1 273 ? 20.951 -35.741 63.692 1.00 29.86 273 ASP A O 1
ATOM 2065 N N . ILE A 1 274 ? 22.423 -36.748 62.348 1.00 33.81 274 ILE A N 1
ATOM 2066 C CA . ILE A 1 274 ? 22.411 -38.229 62.455 1.00 33.81 274 ILE A CA 1
ATOM 2067 C C . ILE A 1 274 ? 22.884 -38.881 61.129 1.00 33.81 274 ILE A C 1
ATOM 2069 O O . ILE A 1 274 ? 22.475 -38.519 60.028 1.00 33.81 274 ILE A O 1
ATOM 2073 N N . GLN A 1 275 ? 23.774 -39.860 61.317 1.00 30.72 275 GLN A N 1
ATOM 2074 C CA . GLN A 1 275 ? 24.357 -40.895 60.442 1.00 30.72 275 GLN A CA 1
ATOM 2075 C C . GLN A 1 275 ? 23.433 -41.520 59.370 1.00 30.72 275 GLN A C 1
ATOM 2077 O O . GLN A 1 275 ? 22.264 -41.772 59.625 1.00 30.72 275 GLN A O 1
ATOM 2082 N N . MET A 1 276 ? 23.910 -41.646 58.121 1.00 29.78 276 MET A N 1
ATOM 2083 C CA . MET A 1 276 ? 24.607 -42.790 57.468 1.00 29.78 276 MET A CA 1
ATOM 2084 C C . MET A 1 276 ? 23.678 -43.878 56.916 1.00 29.78 276 MET A C 1
ATOM 2086 O O . MET A 1 276 ? 22.952 -44.519 57.661 1.00 29.78 276 MET A O 1
ATOM 2090 N N . ASP A 1 277 ? 23.762 -44.069 55.598 1.00 29.38 277 ASP A N 1
ATOM 2091 C CA . ASP A 1 277 ? 24.102 -45.321 54.893 1.00 29.38 277 ASP A CA 1
ATOM 2092 C C . ASP A 1 277 ? 23.970 -44.996 53.389 1.00 29.38 277 ASP A C 1
ATOM 2094 O O . ASP A 1 277 ? 22.919 -44.573 52.923 1.00 29.38 277 ASP A O 1
ATOM 2098 N N . GLY A 1 278 ? 25.035 -44.926 52.588 1.00 31.78 278 GLY A N 1
ATOM 2099 C CA . GLY A 1 278 ? 25.959 -46.007 52.250 1.00 31.78 278 GLY A CA 1
ATOM 2100 C C . GLY A 1 278 ? 25.661 -46.448 50.806 1.00 31.78 278 GLY A C 1
ATOM 2101 O O . GLY A 1 278 ? 24.637 -47.067 50.554 1.00 31.78 278 GLY A O 1
ATOM 2102 N N . VAL A 1 279 ? 26.481 -46.034 49.826 1.00 34.34 279 VAL A N 1
ATOM 2103 C CA . VAL A 1 279 ? 27.350 -46.892 48.965 1.00 34.34 279 VAL A CA 1
ATOM 2104 C C . VAL A 1 279 ? 26.916 -46.633 47.501 1.00 34.34 279 VAL A C 1
ATOM 2106 O O . VAL A 1 279 ? 25.722 -46.571 47.251 1.00 34.34 279 VAL A O 1
ATOM 2109 N N . SER A 1 280 ? 27.717 -46.447 46.445 1.00 32.41 280 SER A N 1
ATOM 2110 C CA . SER A 1 280 ? 29.156 -46.425 46.117 1.00 32.41 280 SER A CA 1
ATOM 2111 C C . SER A 1 280 ? 29.221 -45.794 44.699 1.00 32.41 280 SER A C 1
ATOM 2113 O O . SER A 1 280 ? 28.358 -46.065 43.870 1.00 32.41 280 SER A O 1
ATOM 2115 N N . 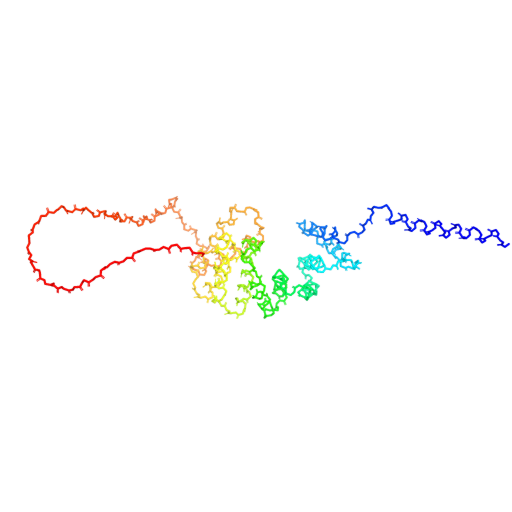GLU A 1 281 ? 29.977 -44.717 44.471 1.00 35.12 281 GLU A N 1
ATOM 2116 C CA . GLU A 1 281 ? 31.399 -44.689 44.072 1.00 35.12 281 GLU A CA 1
ATOM 2117 C C . GLU A 1 281 ? 31.634 -44.991 42.569 1.00 35.12 281 GLU A C 1
ATOM 2119 O O . GLU A 1 281 ? 31.556 -46.133 42.132 1.00 35.12 281 GLU A O 1
ATOM 2124 N N . LYS A 1 282 ? 31.972 -43.963 41.771 1.00 32.41 282 LYS A N 1
ATOM 2125 C CA . LYS A 1 282 ? 33.308 -43.781 41.150 1.00 32.41 282 LYS A CA 1
ATOM 2126 C C . LYS A 1 282 ? 33.317 -42.697 40.058 1.00 32.41 282 LYS A C 1
ATOM 2128 O O . LYS A 1 282 ? 32.752 -42.835 38.980 1.00 32.41 282 LYS A O 1
ATOM 2133 N N . ASN A 1 283 ? 34.019 -41.625 40.405 1.00 29.56 283 ASN A N 1
ATOM 2134 C CA . ASN A 1 283 ? 34.704 -40.626 39.572 1.00 29.56 283 ASN A CA 1
ATOM 2135 C C . ASN A 1 283 ? 35.992 -41.265 38.963 1.00 29.56 283 ASN A C 1
ATOM 2137 O O . ASN A 1 283 ? 36.256 -42.423 39.303 1.00 29.56 283 ASN A O 1
ATOM 2141 N N . PRO A 1 284 ? 36.946 -40.553 38.322 1.00 47.38 284 PRO A N 1
ATOM 2142 C CA . PRO A 1 284 ? 36.966 -39.396 37.400 1.00 47.38 284 PRO A CA 1
ATOM 2143 C C . PRO A 1 284 ? 37.729 -39.739 36.087 1.00 47.38 284 PRO A C 1
ATOM 2145 O O . PRO A 1 284 ? 38.292 -40.818 35.971 1.00 47.38 284 PRO A O 1
ATOM 2148 N N . ASP A 1 285 ? 37.766 -38.828 35.101 1.00 32.09 285 ASP A N 1
ATOM 2149 C CA . ASP A 1 285 ? 39.018 -38.319 34.480 1.00 32.09 285 ASP A CA 1
ATOM 2150 C C . ASP A 1 285 ? 38.755 -37.528 33.174 1.00 32.09 285 ASP A C 1
ATOM 2152 O O . ASP A 1 285 ? 38.256 -38.029 32.169 1.00 32.09 285 ASP A O 1
ATOM 2156 N N . LYS A 1 286 ? 39.109 -36.237 33.217 1.00 37.91 286 LYS A N 1
ATOM 2157 C CA . LYS A 1 286 ? 39.392 -35.322 32.082 1.00 37.91 286 LYS A CA 1
ATOM 2158 C C . LYS A 1 286 ? 40.758 -35.694 31.443 1.00 37.91 286 LYS A C 1
ATOM 2160 O O . LYS A 1 286 ? 41.458 -36.496 32.053 1.00 37.91 286 LYS A O 1
ATOM 2165 N N . PRO A 1 287 ? 41.304 -34.988 30.417 1.00 49.22 287 PRO A N 1
ATOM 2166 C CA . PRO A 1 287 ? 40.764 -34.131 29.334 1.00 49.22 287 PRO A CA 1
ATOM 2167 C C . PRO A 1 287 ? 41.355 -34.519 27.934 1.00 49.22 287 PRO A C 1
ATOM 2169 O O . PRO A 1 287 ? 42.074 -35.505 27.840 1.00 49.22 287 PRO A O 1
ATOM 2172 N N . LEU A 1 288 ? 41.115 -33.728 26.864 1.00 31.59 288 LEU A N 1
ATOM 2173 C CA . LEU A 1 288 ? 42.125 -33.142 25.929 1.00 31.59 288 LEU A CA 1
ATOM 2174 C C . LEU A 1 288 ? 41.594 -32.894 24.490 1.00 31.59 288 LEU A C 1
ATOM 2176 O O . LEU A 1 288 ? 41.180 -33.812 23.799 1.00 31.59 288 LEU A O 1
ATOM 2180 N N . LEU A 1 289 ? 41.684 -31.619 24.080 1.00 34.97 289 LEU A N 1
ATOM 2181 C CA . LEU A 1 289 ? 42.160 -31.066 22.793 1.00 34.97 289 LEU A CA 1
ATOM 2182 C C . LEU A 1 289 ? 41.701 -31.641 21.430 1.00 34.97 289 LEU A C 1
ATOM 2184 O O . LEU A 1 289 ? 41.995 -32.776 21.087 1.00 34.97 289 LEU A O 1
ATOM 2188 N N . GLY A 1 290 ? 41.240 -30.715 20.576 1.00 33.28 290 GLY A N 1
ATOM 2189 C CA . GLY A 1 290 ? 41.843 -30.471 19.255 1.00 33.28 290 GLY A CA 1
ATOM 2190 C C . GLY A 1 290 ? 41.318 -31.268 18.058 1.00 33.28 290 GLY A C 1
ATOM 2191 O O . GLY A 1 290 ? 41.723 -32.405 17.843 1.00 33.28 290 GLY A O 1
ATOM 2192 N N . ASN A 1 291 ? 40.499 -30.618 17.225 1.00 37.22 291 ASN A N 1
ATOM 2193 C CA . ASN A 1 291 ? 40.822 -30.232 15.839 1.00 37.22 291 ASN A CA 1
ATOM 2194 C C . ASN A 1 291 ? 39.694 -29.382 15.246 1.00 37.22 291 ASN A C 1
ATOM 2196 O O . ASN A 1 291 ? 38.517 -29.684 15.541 1.00 37.22 291 ASN A O 1
#

Mean predicted aligned error: 15.01 Å

Nearest PDB structures (foldseek):
  6c95-assembly1_A  TM=6.941E-01  e=1.067E-03  Homo sapiens
  9fpz-assembly1_B  TM=6.161E-01  e=2.138E-03  Homo sapiens
  9f1d-assembly1_DB  TM=5.660E-01  e=1.409E-03  Homo sapiens
  8sxg-assembly1_C  TM=4.631E-01  e=1.949E-03  Pseudomonas aeruginosa
  6ppl-assembly1_B  TM=5.598E-01  e=1.973E-02  Homo sapiens

Foldseek 3Di:
DVVVVVVVVVVVVVVVVVVVVVVVPDPPVDLLVLLVQLVVCVVVVVLVSNLVSLVVSLVVPPDAAPSVLSSLQSNLSSCVVVVVLVSSLVSLVVNCVRPVLALSSLLSNLLSCVVVVVLVSSLVSLVSSVVSDDPVDDCQLQNVLVSLLSNLVSCVVVVVLVSSLVSLVSSCVSPVLDLSSLQSNLVSCVVVVVLVVSLVSLVVSLVSVVVPPVPDPVVNVVSVVVNVVSCVVVVNDPVDPDPPDPPDDDDDDPDDPPPPPDDDDDDDDDDDDDDDDDDDDDDDDDDDDDD

Sequence (291 aa):
MISRFKALSRALLFIAGFVALIFADGCVFDGEADVDVAWSALKKGDLNQSIRFASRAINFGGLSGEKLGSAYECRAAANRDKNELDRALADLDRLVALRPDYAGGYLARGEVLFRAKSHDRALADMDQGLKLVDPSGNAKAVSLARRYVIRGNIRLVKKDADGAMADYEHALSLDPASFDARMGRSLVLETRGQKREALAEMELVCQAASKNFSLPLSRQSVYLRRVVALRMANGFDPSKPAPVIPAEAPPLPAAPKAESAESPEAPATTDADIQMDGVSEKNPDKPLLGN

Radius of gyration: 33.77 Å; Cα contacts (8 Å, |Δi|>4): 286; chains: 1; bounding box: 69×68×131 Å

Secondary structure (DSSP, 8-state):
-HHHHHHHHHHHHHHHHHHHHHTTSS----HHHHHHHHHHHHHHT-HHHHHHHHHHHHHTS---HHHHHHHHHHHHHHHHHTT-HHHHHHHHHHHHHH-TT-HHHHHHHHHHHHHTT-HHHHHHHHHHHHHT--TTSS--HHHHHHHHHHHHHHHHHTT-HHHHHHHHHHHHHH-TT-HHHHHHHHHHHHHTT-HHHHHHHHHHHHHHHHH-TTS-HHHHHHHHHHHHHHHHHTT--TTSPPP---SSPPPPPPPPP-------PPPPP----------------------

pLDDT: mean 77.02, std 23.38, range [28.2, 98.56]

Solvent-accessible surface area (backbone atoms only — not comparable to full-atom values): 16511 Å² total; per-residue (Å²): 118,73,69,63,54,56,51,51,53,51,51,51,51,49,50,54,50,49,58,53,42,64,73,66,65,80,69,75,84,49,49,64,62,26,34,54,50,12,48,53,26,42,76,73,65,38,38,67,58,10,35,52,29,11,50,50,23,62,70,70,68,81,56,57,68,69,62,38,31,50,20,28,50,46,27,18,54,29,27,46,76,71,65,40,47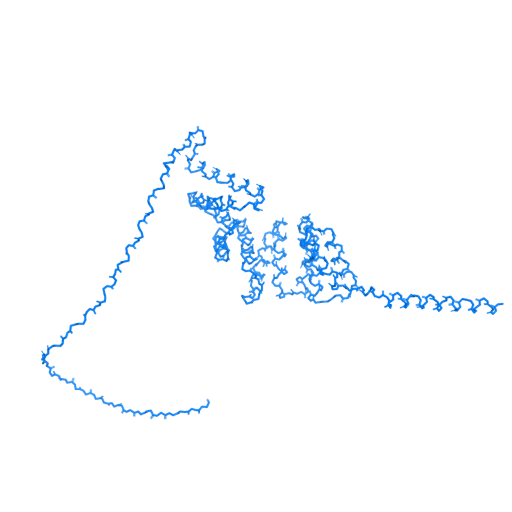,70,64,16,46,57,27,29,53,53,24,30,72,70,37,78,76,42,22,66,35,29,41,52,39,14,53,50,28,45,77,69,66,40,47,69,63,12,47,53,24,35,54,53,12,59,71,48,52,53,95,85,56,88,64,51,50,59,63,49,19,54,52,28,34,52,48,14,53,45,30,43,76,71,68,34,48,66,64,14,41,55,24,18,53,51,14,34,74,50,28,77,81,42,54,69,24,41,50,52,39,23,52,44,30,46,76,72,68,38,46,68,62,20,34,53,41,38,47,53,43,51,60,56,47,73,74,37,84,85,59,54,66,72,59,53,51,53,51,52,55,47,39,51,52,34,38,46,76,72,71,50,57,90,90,47,80,77,77,84,73,67,95,63,77,79,79,73,80,76,72,79,75,76,76,76,78,74,76,83,79,82,81,83,89,82,89,87,88,84,85,87,84,85,89,82,90,84,87,88,85,87,88,84,84,90,133